Protein AF-A0A6V7WXJ2-F1 (afdb_monomer_lite)

Foldseek 3Di:
DVVVVVLVCLVVVDPDLVVSFAQLVVLCVVCLVVLLCVQLVLLVLLLVLVLLCCVQPVVVVCVVCDCVSVVVSVVVSVVVSVVSSVVLVVQQVVPCVASVDGHNDSDSDDPRCPVVVLVSLVVSLVSLVVSLVSLVVSLVVLVVVVVVVVVDPDDDDPVVVVSSVVSNVVSVPCSVVSVVLSVLSVVLNVQLVVLVVCVVVDDPVRSRVVNVVSVVSND

pLDDT: mean 82.37, std 11.52, range [50.47, 97.38]

Structure (mmCIF, N/CA/C/O backbone):
data_AF-A0A6V7WXJ2-F1
#
_entry.id   AF-A0A6V7WXJ2-F1
#
loop_
_atom_site.group_PDB
_atom_site.id
_atom_site.type_symbol
_atom_site.label_atom_id
_atom_site.label_alt_id
_atom_site.label_comp_id
_atom_site.label_asym_id
_atom_site.label_entity_id
_atom_site.label_seq_id
_atom_site.pdbx_PDB_ins_code
_atom_site.Cartn_x
_atom_site.Cartn_y
_atom_site.Cartn_z
_atom_site.occupancy
_atom_site.B_iso_or_equiv
_atom_site.auth_seq_id
_atom_site.auth_comp_id
_atom_site.auth_asym_id
_atom_site.auth_atom_id
_atom_site.pdbx_PDB_model_num
ATOM 1 N N . MET A 1 1 ? -6.104 -4.391 -15.636 1.00 50.47 1 MET A N 1
ATOM 2 C CA . MET A 1 1 ? -7.072 -4.529 -16.757 1.00 50.47 1 MET A CA 1
ATOM 3 C C . MET A 1 1 ? -6.821 -3.530 -17.891 1.00 50.47 1 MET A C 1
ATOM 5 O O . MET A 1 1 ? -6.636 -3.979 -19.011 1.00 50.47 1 MET A O 1
ATOM 9 N N . VAL A 1 2 ? -6.762 -2.213 -17.635 1.00 55.41 2 VAL A N 1
ATOM 10 C CA . VAL A 1 2 ? -6.509 -1.188 -18.680 1.00 55.41 2 VAL A CA 1
ATOM 11 C C . VAL A 1 2 ? -5.172 -1.400 -19.398 1.00 55.41 2 VAL A C 1
ATOM 13 O O . VAL A 1 2 ? -5.115 -1.351 -20.619 1.00 55.41 2 VAL A O 1
ATOM 16 N N . GLU A 1 3 ? -4.115 -1.723 -18.655 1.00 57.28 3 GLU A N 1
ATOM 17 C CA . GLU A 1 3 ? -2.789 -1.965 -19.227 1.00 57.28 3 GLU A CA 1
ATOM 18 C C . GLU A 1 3 ? -2.743 -3.189 -20.155 1.00 57.28 3 GLU A C 1
ATOM 20 O O . GLU A 1 3 ? -2.233 -3.108 -21.267 1.00 57.28 3 GLU A O 1
ATOM 25 N N . ALA A 1 4 ? -3.346 -4.306 -19.734 1.00 58.22 4 ALA A N 1
ATOM 26 C CA . ALA A 1 4 ? -3.441 -5.509 -20.555 1.00 58.22 4 ALA A CA 1
ATOM 27 C C . ALA A 1 4 ? -4.216 -5.242 -21.852 1.00 58.22 4 ALA A C 1
ATOM 29 O O . ALA A 1 4 ? -3.828 -5.739 -22.900 1.00 58.22 4 ALA A O 1
ATOM 30 N N . VAL A 1 5 ? -5.269 -4.419 -21.800 1.00 60.31 5 VAL A N 1
ATOM 31 C CA . VAL A 1 5 ? -6.043 -4.022 -22.983 1.00 60.31 5 VAL A CA 1
ATOM 32 C C . VAL A 1 5 ? -5.222 -3.123 -23.909 1.00 60.31 5 VAL A C 1
ATOM 34 O O . VAL A 1 5 ? -5.238 -3.345 -25.112 1.00 60.31 5 VAL A O 1
ATOM 37 N N . ILE A 1 6 ? -4.466 -2.157 -23.379 1.00 62.81 6 ILE A N 1
ATOM 38 C CA . ILE A 1 6 ? -3.607 -1.279 -24.190 1.00 62.81 6 ILE A CA 1
ATOM 39 C C . ILE A 1 6 ? -2.481 -2.083 -24.845 1.00 62.81 6 ILE A C 1
ATOM 41 O O . ILE A 1 6 ? -2.319 -2.001 -26.058 1.00 62.81 6 ILE A O 1
ATOM 45 N N . ASN A 1 7 ? -1.766 -2.918 -24.087 1.00 60.22 7 ASN A N 1
ATOM 46 C CA . ASN A 1 7 ? -0.714 -3.773 -24.641 1.00 60.22 7 ASN A CA 1
ATOM 47 C C . ASN A 1 7 ? -1.273 -4.753 -25.676 1.00 60.22 7 ASN A C 1
ATOM 49 O O . ASN A 1 7 ? -0.653 -4.956 -26.713 1.00 60.22 7 ASN A O 1
ATOM 53 N N . PHE A 1 8 ? -2.463 -5.315 -25.446 1.00 61.16 8 PHE A N 1
ATOM 54 C CA . PHE A 1 8 ? -3.125 -6.193 -26.410 1.00 61.16 8 PHE A CA 1
ATOM 55 C C . PHE A 1 8 ? -3.524 -5.435 -27.685 1.00 61.16 8 PHE A C 1
ATOM 57 O O . PHE A 1 8 ? -3.222 -5.888 -28.782 1.00 61.16 8 PHE A O 1
ATOM 64 N N . ILE A 1 9 ? -4.126 -4.249 -27.575 1.00 61.16 9 ILE A N 1
ATOM 65 C CA . ILE A 1 9 ? -4.483 -3.425 -28.740 1.00 61.16 9 ILE A CA 1
ATOM 66 C C . ILE A 1 9 ? -3.230 -3.052 -29.535 1.00 61.16 9 ILE A C 1
ATOM 68 O O . ILE A 1 9 ? -3.211 -3.232 -30.750 1.00 61.16 9 ILE A O 1
ATOM 72 N N . VAL A 1 10 ? -2.166 -2.590 -28.878 1.00 61.53 10 VAL A N 1
ATOM 73 C CA . VAL A 1 10 ? -0.922 -2.202 -29.556 1.00 61.53 10 VAL A CA 1
ATOM 74 C C . VAL A 1 10 ? -0.287 -3.411 -30.262 1.00 61.53 10 VAL A C 1
ATOM 76 O O . VAL A 1 10 ? 0.086 -3.300 -31.428 1.00 61.53 10 VAL A O 1
ATOM 79 N N . LEU A 1 11 ? -0.264 -4.589 -29.627 1.00 59.03 11 LEU A N 1
ATOM 80 C CA . LEU A 1 11 ? 0.296 -5.808 -30.223 1.00 59.03 11 LEU A CA 1
ATOM 81 C C . LEU A 1 11 ? -0.481 -6.297 -31.462 1.00 59.03 11 LEU A C 1
ATOM 83 O O . LEU A 1 11 ? 0.114 -6.897 -32.351 1.00 59.03 11 LEU A O 1
ATOM 87 N N . PHE A 1 12 ? -1.798 -6.061 -31.521 1.00 59.62 12 PHE A N 1
ATOM 88 C CA . PHE A 1 12 ? -2.661 -6.500 -32.628 1.00 59.62 12 PHE A CA 1
ATOM 89 C C . PHE A 1 12 ? -2.888 -5.440 -33.717 1.00 59.62 12 PHE A C 1
ATOM 91 O O . PHE A 1 12 ? -3.378 -5.780 -34.793 1.00 59.62 12 PHE A O 1
ATOM 98 N N . THR A 1 13 ? -2.544 -4.173 -33.466 1.00 63.47 13 THR A N 1
ATOM 99 C CA . THR A 1 13 ? -2.776 -3.075 -34.424 1.00 63.47 13 THR A CA 1
ATOM 100 C C . THR A 1 13 ? -1.561 -2.810 -35.317 1.00 63.47 13 THR A C 1
ATOM 102 O O . THR A 1 13 ? -1.727 -2.410 -36.468 1.00 63.47 13 THR A O 1
ATOM 105 N N . TYR A 1 14 ? -0.340 -3.058 -34.829 1.00 63.81 14 TYR A N 1
ATOM 106 C CA . TYR A 1 14 ? 0.887 -2.765 -35.573 1.00 63.81 14 TYR A CA 1
ATOM 107 C C . TYR A 1 14 ? 1.476 -4.005 -36.249 1.00 63.81 14 TYR A C 1
ATOM 109 O O . TYR A 1 14 ? 1.736 -5.024 -35.616 1.00 63.81 14 TYR A O 1
ATOM 117 N N . SER A 1 15 ? 1.727 -3.902 -37.557 1.00 59.31 15 SER A N 1
ATOM 118 C CA . SER A 1 15 ? 2.345 -4.970 -38.358 1.00 59.31 15 SER A CA 1
ATOM 119 C C . SER A 1 15 ? 3.874 -4.986 -38.246 1.00 59.31 15 SER A C 1
ATOM 121 O O . SER A 1 15 ? 4.491 -6.031 -38.444 1.00 59.31 15 SER A O 1
ATOM 123 N N . ASN A 1 16 ? 4.482 -3.838 -37.920 1.00 65.06 16 ASN A N 1
ATOM 124 C CA . ASN A 1 16 ? 5.919 -3.688 -37.708 1.00 65.06 16 ASN A CA 1
ATOM 125 C C . ASN A 1 16 ? 6.233 -3.548 -36.208 1.00 65.06 16 ASN A C 1
ATOM 127 O O . ASN A 1 16 ? 5.717 -2.638 -35.558 1.00 65.06 16 ASN A O 1
ATOM 131 N N . PRO A 1 17 ? 7.129 -4.379 -35.645 1.00 62.81 17 PRO A N 1
ATOM 132 C CA . PRO A 1 17 ? 7.467 -4.337 -34.220 1.00 62.81 17 PRO A CA 1
ATOM 133 C C . PRO A 1 17 ? 8.183 -3.043 -33.801 1.00 62.81 17 PRO A C 1
ATOM 135 O O . PRO A 1 17 ? 8.151 -2.680 -32.629 1.00 62.81 17 PRO A O 1
ATOM 138 N N . CYS A 1 18 ? 8.797 -2.319 -34.744 1.00 66.69 18 CYS A N 1
ATOM 139 C CA . CYS A 1 18 ? 9.427 -1.019 -34.490 1.00 66.69 18 CYS A CA 1
ATOM 140 C C . CYS A 1 18 ? 8.413 0.120 -34.285 1.00 66.69 18 CYS A C 1
ATOM 142 O O . CYS A 1 18 ? 8.744 1.102 -33.627 1.00 66.69 18 CYS A O 1
ATOM 144 N N . ASP A 1 19 ? 7.180 -0.032 -34.778 1.00 66.00 19 ASP A N 1
ATOM 145 C CA . ASP A 1 19 ? 6.101 0.950 -34.589 1.00 66.00 19 ASP A CA 1
ATOM 146 C C . ASP A 1 19 ? 5.368 0.752 -33.246 1.00 66.00 19 ASP A C 1
ATOM 148 O O . ASP A 1 19 ? 4.548 1.572 -32.845 1.00 66.00 19 ASP A O 1
ATOM 152 N N . CYS A 1 20 ? 5.700 -0.321 -32.517 1.00 68.94 20 CYS A N 1
ATOM 153 C CA . CYS A 1 20 ? 5.129 -0.698 -31.220 1.00 68.94 20 CYS A CA 1
ATOM 154 C C . CYS A 1 20 ? 5.813 0.012 -30.027 1.00 68.94 20 CYS A C 1
ATOM 156 O O . CYS A 1 20 ? 5.619 -0.365 -28.870 1.00 68.94 20 CYS A O 1
ATOM 158 N N . LEU A 1 21 ? 6.660 1.014 -30.283 1.00 77.19 21 LEU A N 1
ATOM 159 C 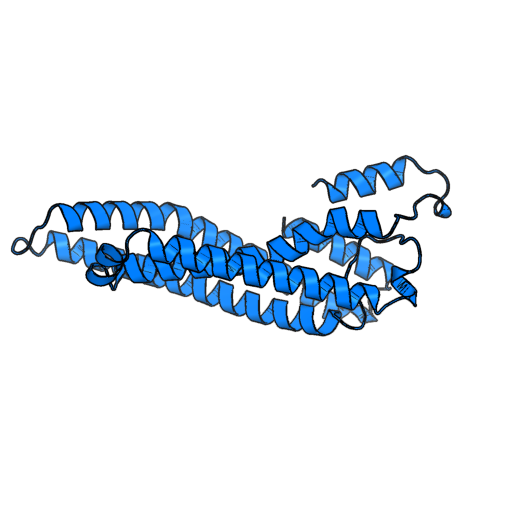CA . LEU A 1 21 ? 7.383 1.725 -29.233 1.00 77.19 21 LEU A CA 1
ATOM 160 C C . LEU A 1 21 ? 6.487 2.759 -28.543 1.00 77.19 21 LEU A C 1
ATOM 162 O O . LEU A 1 21 ? 5.942 3.669 -29.166 1.00 77.19 21 LEU A O 1
ATOM 166 N N . THR A 1 22 ? 6.386 2.654 -27.223 1.00 79.50 22 THR A N 1
ATOM 167 C CA . THR A 1 22 ? 5.573 3.550 -26.402 1.00 79.50 22 THR A CA 1
ATOM 168 C C . THR A 1 22 ? 6.376 4.788 -26.012 1.00 79.50 22 THR A C 1
ATOM 170 O O . THR A 1 22 ? 7.517 4.696 -25.551 1.00 79.50 22 THR A O 1
ATOM 173 N N . GLN A 1 23 ? 5.777 5.971 -26.170 1.00 84.94 23 GLN A N 1
ATOM 174 C CA . GLN A 1 23 ? 6.380 7.220 -25.707 1.00 84.94 23 GLN A CA 1
ATOM 175 C C . GLN A 1 23 ? 6.481 7.235 -24.176 1.00 84.94 23 GLN A C 1
ATOM 177 O O . GLN A 1 23 ? 5.547 6.862 -23.470 1.00 84.94 23 GLN A O 1
ATOM 182 N N . VAL A 1 24 ? 7.607 7.721 -23.655 1.00 84.94 24 VAL A N 1
ATOM 183 C CA . VAL A 1 24 ? 7.954 7.647 -22.225 1.00 84.94 24 VAL A CA 1
ATOM 184 C C . VAL A 1 24 ? 6.908 8.323 -21.328 1.00 84.94 24 VAL A C 1
ATOM 186 O O . VAL A 1 24 ? 6.552 7.792 -20.279 1.00 84.94 24 VAL A O 1
ATOM 189 N N . TRP A 1 25 ? 6.353 9.466 -21.744 1.00 84.75 25 TRP A N 1
ATOM 190 C CA . TRP A 1 25 ? 5.309 10.161 -20.976 1.00 84.75 25 TRP A CA 1
ATOM 191 C C . TRP A 1 25 ? 4.033 9.320 -20.815 1.00 84.75 25 TRP A C 1
ATOM 193 O O . TRP A 1 25 ? 3.379 9.394 -19.775 1.00 84.75 25 TRP A O 1
ATOM 203 N N . LEU A 1 26 ? 3.699 8.489 -21.809 1.00 84.94 26 LEU A N 1
ATOM 204 C CA . LEU A 1 26 ? 2.541 7.600 -21.754 1.00 84.94 26 LEU A CA 1
ATOM 205 C C . LEU A 1 26 ? 2.792 6.454 -20.766 1.00 84.94 26 LEU A C 1
ATOM 207 O O . LEU A 1 26 ? 1.887 6.082 -20.022 1.00 84.94 26 LEU A O 1
ATOM 211 N N . VAL A 1 27 ? 4.037 5.967 -20.677 1.00 85.00 27 VAL A N 1
ATOM 212 C CA . VAL A 1 27 ? 4.448 4.991 -19.653 1.00 85.00 27 VAL A CA 1
ATOM 213 C C . VAL A 1 27 ? 4.235 5.560 -18.250 1.00 85.00 27 VAL A C 1
ATOM 215 O O . VAL A 1 27 ? 3.644 4.886 -17.408 1.00 85.00 27 VAL A O 1
ATOM 218 N N . TYR A 1 28 ? 4.637 6.812 -18.000 1.00 86.25 28 TYR A N 1
ATOM 219 C CA . TYR A 1 28 ? 4.375 7.467 -16.713 1.00 86.25 28 TYR A CA 1
ATOM 220 C C . TYR A 1 28 ? 2.883 7.557 -16.406 1.00 86.25 28 TYR A C 1
ATOM 222 O O . TYR A 1 28 ? 2.479 7.237 -15.292 1.00 86.25 28 TYR A O 1
ATOM 230 N N . LEU A 1 29 ? 2.067 7.963 -17.380 1.00 86.62 29 LEU A N 1
ATOM 231 C CA . LEU A 1 29 ? 0.627 8.117 -17.189 1.00 86.62 29 LEU A CA 1
ATOM 232 C C . LEU A 1 29 ? -0.055 6.789 -16.832 1.00 86.62 29 LEU A C 1
ATOM 234 O O . LEU A 1 29 ? -0.944 6.769 -15.984 1.00 86.62 29 LEU A O 1
ATOM 238 N N . ILE A 1 30 ? 0.380 5.686 -17.445 1.00 85.12 30 ILE A N 1
ATOM 239 C CA . ILE A 1 30 ? -0.190 4.356 -17.207 1.00 85.12 30 ILE A CA 1
ATOM 240 C C . ILE A 1 30 ? 0.329 3.750 -15.896 1.00 85.12 30 ILE A C 1
ATOM 242 O O . ILE A 1 30 ? -0.464 3.223 -15.117 1.00 85.12 30 ILE A O 1
ATOM 246 N N . ARG A 1 31 ? 1.640 3.826 -15.629 1.00 85.69 31 ARG A N 1
ATOM 247 C CA . ARG A 1 31 ?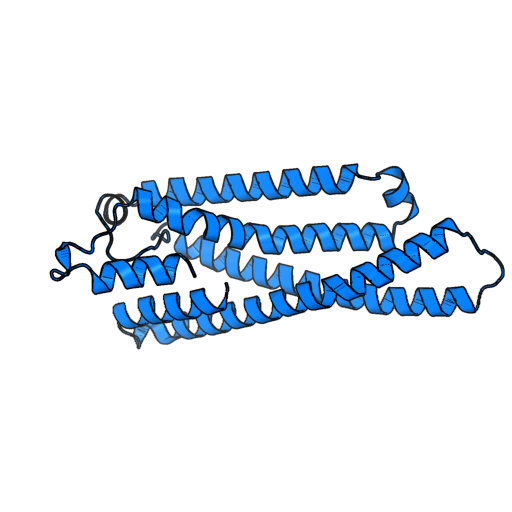 2.273 3.103 -14.513 1.00 85.69 31 ARG A CA 1
ATOM 248 C C . ARG A 1 31 ? 2.318 3.872 -13.199 1.00 85.69 31 ARG A C 1
ATOM 250 O O . ARG A 1 31 ? 2.240 3.247 -12.148 1.00 85.69 31 ARG A O 1
ATOM 257 N N . MET A 1 32 ? 2.408 5.203 -13.194 1.00 89.50 32 MET A N 1
ATOM 258 C CA . MET A 1 32 ? 2.486 5.960 -11.930 1.00 89.50 32 MET A CA 1
ATOM 259 C C . MET A 1 32 ? 1.321 5.698 -10.960 1.00 89.50 32 MET A C 1
ATOM 261 O O . MET A 1 32 ? 1.592 5.541 -9.766 1.00 89.50 32 MET A O 1
ATOM 265 N N . PRO A 1 33 ? 0.053 5.596 -11.409 1.00 90.50 33 PRO A N 1
ATOM 266 C CA . PRO A 1 33 ? -1.054 5.248 -10.519 1.00 90.50 33 PRO A CA 1
ATOM 267 C C . PRO A 1 33 ? -0.852 3.912 -9.798 1.00 90.50 33 PRO A C 1
ATOM 269 O O . PRO A 1 33 ? -1.204 3.792 -8.628 1.00 90.50 33 PRO A O 1
ATOM 272 N N . GLU A 1 34 ? -0.245 2.930 -10.465 1.00 87.81 34 GLU A N 1
ATOM 273 C CA . GLU A 1 34 ? 0.060 1.624 -9.882 1.00 87.81 34 GLU A CA 1
ATOM 274 C C . GLU A 1 34 ? 1.120 1.734 -8.782 1.00 87.81 34 GLU A C 1
ATOM 276 O O . GLU A 1 34 ? 0.913 1.207 -7.695 1.00 87.81 34 GLU A O 1
ATOM 281 N N . TYR A 1 35 ? 2.208 2.482 -9.002 1.00 89.62 35 TYR A N 1
ATOM 282 C CA . TYR A 1 35 ? 3.222 2.723 -7.964 1.00 89.62 35 TYR A CA 1
ATOM 283 C C . TYR A 1 35 ? 2.639 3.464 -6.751 1.00 89.62 35 TYR A C 1
ATOM 285 O O . TYR A 1 35 ? 2.958 3.135 -5.606 1.00 89.62 35 TYR A O 1
ATOM 293 N N . ILE A 1 36 ? 1.758 4.440 -6.985 1.00 91.62 36 ILE A N 1
ATOM 294 C CA . ILE A 1 36 ? 1.057 5.158 -5.913 1.00 91.62 36 ILE A CA 1
ATOM 295 C C . ILE A 1 36 ? 0.131 4.208 -5.145 1.00 91.62 36 ILE A C 1
ATOM 297 O O . ILE A 1 36 ? 0.129 4.222 -3.916 1.00 91.62 36 ILE A O 1
ATOM 301 N N . TYR A 1 37 ? -0.632 3.362 -5.841 1.00 91.44 37 TYR A N 1
ATOM 302 C CA . TYR A 1 37 ? -1.494 2.360 -5.212 1.00 91.44 37 TYR A CA 1
ATOM 303 C C . TYR A 1 37 ? -0.685 1.346 -4.397 1.00 91.44 37 TYR A C 1
ATOM 305 O O . TYR A 1 37 ? -1.049 1.019 -3.268 1.00 91.44 37 TYR A O 1
ATOM 313 N N . TYR A 1 38 ? 0.441 0.905 -4.951 1.00 89.62 38 TYR A N 1
ATOM 314 C CA . TYR A 1 38 ? 1.325 -0.090 -4.368 1.00 89.62 38 TYR A CA 1
ATOM 315 C C . TYR A 1 38 ? 1.858 0.332 -2.987 1.00 89.62 38 TYR A C 1
ATOM 317 O O . TYR A 1 38 ? 1.854 -0.468 -2.052 1.00 89.62 38 TYR A O 1
ATOM 325 N N . LEU A 1 39 ? 2.267 1.598 -2.829 1.00 93.88 39 LEU A N 1
ATOM 326 C CA . LEU A 1 39 ? 2.652 2.145 -1.523 1.00 93.88 39 LEU A CA 1
ATOM 327 C C . LEU A 1 39 ? 1.429 2.530 -0.677 1.00 93.88 39 LEU A C 1
ATOM 329 O O . LEU A 1 39 ? 1.396 2.288 0.531 1.00 93.88 39 LEU A O 1
ATOM 333 N N . GLY A 1 40 ? 0.429 3.146 -1.302 1.00 94.06 40 GLY A N 1
ATOM 334 C CA . GLY A 1 40 ? -0.701 3.740 -0.606 1.00 94.06 40 GLY A CA 1
ATOM 335 C C . GLY A 1 40 ? -1.596 2.715 0.070 1.00 94.06 40 GLY A C 1
ATOM 336 O O . GLY A 1 40 ? -2.000 2.933 1.210 1.00 94.06 40 GLY A O 1
ATOM 337 N N . SER A 1 41 ? -1.881 1.594 -0.593 1.00 93.19 41 SER A N 1
ATOM 338 C CA . SER A 1 41 ? -2.812 0.585 -0.086 1.00 93.19 41 SER A CA 1
ATOM 339 C C . SER A 1 41 ? -2.371 0.012 1.275 1.00 93.19 41 SER A C 1
ATOM 341 O O . SER A 1 41 ? -3.122 0.176 2.244 1.00 93.19 41 SER A O 1
ATOM 343 N N . PRO A 1 42 ? -1.140 -0.521 1.455 1.00 94.12 42 PRO A N 1
ATOM 344 C CA . PRO A 1 42 ? -0.657 -0.959 2.769 1.00 94.12 42 PRO A CA 1
ATOM 345 C C . PRO A 1 42 ? -0.714 0.128 3.850 1.00 94.12 42 PRO A C 1
ATOM 347 O O . PRO A 1 42 ? -1.065 -0.155 4.996 1.00 94.12 42 PRO A O 1
ATOM 350 N N . LEU A 1 43 ? -0.383 1.377 3.501 1.00 95.94 43 LEU A N 1
ATOM 351 C CA . LEU A 1 43 ? -0.397 2.498 4.442 1.00 95.94 43 LEU A CA 1
ATOM 352 C C . LEU A 1 43 ? -1.820 2.868 4.879 1.00 95.94 43 LEU A C 1
ATOM 354 O O . LEU A 1 43 ? -2.035 3.175 6.052 1.00 95.94 43 LEU A O 1
ATOM 358 N N . PHE A 1 44 ? -2.800 2.798 3.975 1.00 95.06 44 PHE A N 1
ATOM 359 C CA . PHE A 1 44 ? -4.208 2.977 4.325 1.00 95.06 44 PHE A CA 1
ATOM 360 C C . PHE A 1 44 ? -4.712 1.846 5.220 1.00 95.06 44 PHE A C 1
ATOM 362 O O . PHE A 1 44 ? -5.324 2.129 6.250 1.00 95.06 44 PHE A O 1
ATOM 369 N N . HIS A 1 45 ? -4.402 0.588 4.898 1.00 93.94 45 HIS A N 1
ATOM 370 C CA . HIS A 1 45 ? -4.728 -0.551 5.762 1.00 93.94 45 HIS A CA 1
ATOM 371 C C . HIS A 1 45 ? -4.129 -0.379 7.168 1.00 93.94 45 HIS A C 1
ATOM 373 O O . HIS A 1 45 ? -4.814 -0.578 8.173 1.00 93.94 45 HIS A O 1
ATOM 379 N N . PHE A 1 46 ? -2.885 0.096 7.258 1.00 94.69 46 PHE A N 1
ATOM 380 C CA . PHE A 1 46 ? -2.239 0.409 8.530 1.00 94.69 46 PHE A CA 1
ATOM 381 C C . PHE A 1 46 ? -2.930 1.542 9.301 1.00 94.69 46 PHE A C 1
ATOM 383 O O . PHE A 1 46 ? -3.193 1.400 10.496 1.00 94.69 46 PHE A O 1
ATOM 390 N N . ALA A 1 47 ? -3.263 2.651 8.636 1.00 94.88 47 ALA A N 1
ATOM 391 C CA . ALA A 1 47 ? -3.962 3.777 9.255 1.00 94.88 47 ALA A CA 1
ATOM 392 C C . ALA A 1 47 ? -5.336 3.362 9.807 1.00 94.88 47 ALA A C 1
ATOM 394 O O . ALA A 1 47 ? -5.679 3.696 10.944 1.00 94.88 47 ALA A O 1
ATOM 395 N N . ILE A 1 48 ? -6.086 2.574 9.032 1.00 92.69 48 ILE A N 1
ATOM 396 C CA . ILE A 1 48 ? -7.387 2.034 9.430 1.00 92.69 48 ILE A CA 1
ATOM 397 C C . ILE A 1 48 ? -7.237 1.088 10.632 1.00 92.69 48 ILE A C 1
ATOM 399 O O . ILE A 1 48 ? -8.035 1.145 11.571 1.00 92.69 48 ILE A O 1
ATOM 403 N N . MET A 1 49 ? -6.209 0.236 10.646 1.00 93.06 49 MET A N 1
ATOM 404 C CA . MET A 1 49 ? -5.916 -0.637 11.784 1.00 93.06 49 MET A CA 1
ATOM 405 C C . MET A 1 49 ? -5.629 0.178 13.054 1.00 93.06 49 MET A C 1
ATOM 407 O O . MET A 1 49 ? -6.224 -0.103 14.097 1.00 93.06 49 MET A O 1
ATOM 411 N N . ILE A 1 50 ? -4.814 1.240 12.977 1.00 92.31 50 ILE A N 1
ATOM 412 C CA . ILE A 1 50 ? -4.565 2.122 14.131 1.00 92.31 50 ILE A CA 1
ATOM 413 C C . ILE A 1 50 ? -5.868 2.760 14.617 1.00 92.31 50 ILE A C 1
ATOM 415 O O . ILE A 1 50 ? -6.137 2.755 15.821 1.00 92.31 50 ILE A O 1
ATOM 419 N N . GLU A 1 51 ? -6.695 3.276 13.704 1.00 90.94 51 GLU A N 1
ATOM 420 C CA . GLU A 1 51 ? -7.984 3.871 14.059 1.00 90.94 51 GLU A CA 1
ATOM 421 C C . GLU A 1 51 ? -8.851 2.882 14.852 1.00 90.94 51 GLU A C 1
ATOM 423 O O . GLU A 1 51 ? -9.403 3.222 15.901 1.00 90.94 51 GLU A O 1
ATOM 428 N N . ARG A 1 52 ? -8.906 1.620 14.419 1.00 88.12 52 ARG A N 1
ATOM 429 C CA . ARG A 1 52 ? -9.659 0.562 15.108 1.00 88.12 52 ARG A CA 1
ATOM 430 C C . ARG A 1 52 ? -9.078 0.194 16.461 1.00 88.12 52 ARG A C 1
ATOM 432 O O . ARG A 1 52 ? -9.842 -0.060 17.399 1.00 88.12 52 ARG A O 1
ATOM 439 N N . VAL A 1 53 ? -7.751 0.154 16.587 1.00 89.38 53 VAL A N 1
ATOM 440 C CA . VAL A 1 53 ? -7.089 -0.056 17.881 1.00 89.38 53 VAL A CA 1
ATOM 441 C C . VAL A 1 53 ? -7.480 1.068 18.839 1.00 89.38 53 VAL A C 1
ATOM 443 O O . VAL A 1 53 ? -7.873 0.785 19.972 1.00 89.38 53 VAL A O 1
ATOM 446 N N . LEU A 1 54 ? -7.465 2.327 18.393 1.00 88.69 54 LEU A N 1
ATOM 447 C CA . LEU A 1 54 ? -7.897 3.470 19.200 1.00 88.69 54 LEU A CA 1
ATOM 448 C C . LEU A 1 54 ? -9.380 3.370 19.581 1.00 88.69 54 LEU A C 1
ATOM 450 O O . LEU A 1 54 ? -9.711 3.491 20.762 1.00 88.69 54 LEU A O 1
ATOM 454 N N . ALA A 1 55 ? -10.252 3.055 18.624 1.00 84.88 55 ALA A N 1
ATOM 455 C CA . ALA A 1 55 ? -11.688 2.910 18.846 1.00 84.88 55 ALA A CA 1
ATOM 456 C C . ALA A 1 55 ? -12.052 1.726 19.763 1.00 84.88 55 ALA A C 1
ATOM 458 O O . ALA A 1 55 ? -13.104 1.746 20.397 1.00 84.88 55 ALA A O 1
ATOM 459 N N . THR A 1 56 ? -11.205 0.696 19.857 1.00 82.69 56 THR A N 1
ATOM 460 C CA . THR A 1 56 ? -11.464 -0.506 20.673 1.00 82.69 56 THR A CA 1
ATOM 461 C C . THR A 1 56 ? -10.794 -0.447 22.047 1.00 82.69 56 THR A C 1
ATOM 463 O O . THR A 1 56 ? -11.378 -0.854 23.053 1.00 82.69 56 THR A O 1
ATOM 466 N N . VAL A 1 57 ? -9.548 0.027 22.111 1.00 84.56 57 VAL A N 1
ATOM 467 C CA . VAL A 1 57 ? -8.714 0.001 23.325 1.00 84.56 57 VAL A CA 1
ATOM 468 C C . VAL A 1 57 ? -8.769 1.331 24.071 1.00 84.56 57 VAL A C 1
ATOM 470 O O . VAL A 1 57 ? -8.856 1.340 25.298 1.00 84.56 57 VAL A O 1
ATOM 473 N N . TYR A 1 58 ? -8.770 2.446 23.341 1.00 84.44 58 TYR A N 1
ATOM 474 C CA . TYR A 1 58 ? -8.630 3.801 23.879 1.00 84.44 58 TYR A CA 1
ATOM 475 C C . TYR A 1 58 ? -9.876 4.660 23.615 1.00 84.44 58 TYR A C 1
ATOM 477 O O . TYR A 1 58 ? -9.771 5.843 23.294 1.00 84.44 58 TYR A O 1
ATOM 485 N N . VAL A 1 59 ? -11.064 4.077 23.818 1.00 81.12 59 VAL A N 1
ATOM 486 C CA . VAL A 1 59 ? -12.381 4.677 23.510 1.00 81.12 59 VAL A CA 1
ATOM 487 C C . VAL A 1 59 ? -12.505 6.130 23.984 1.00 81.12 59 VAL A C 1
ATOM 489 O O . VAL A 1 59 ? -12.876 7.004 23.212 1.00 81.12 59 VAL A O 1
ATOM 492 N N . LYS A 1 60 ? -12.118 6.421 25.235 1.00 83.12 60 LYS A N 1
ATOM 493 C CA . LYS A 1 60 ? -12.224 7.772 25.821 1.00 83.12 60 LYS A CA 1
ATOM 494 C C . LYS A 1 60 ? -11.375 8.825 25.096 1.00 83.12 60 LYS A C 1
ATOM 496 O O . LYS A 1 60 ? -11.713 10.003 25.128 1.00 83.12 60 LYS A O 1
ATOM 501 N N . ILE A 1 61 ? -10.237 8.423 24.530 1.00 85.31 61 ILE A N 1
ATOM 502 C CA . ILE A 1 61 ? -9.352 9.312 23.764 1.00 85.31 61 ILE A CA 1
ATOM 503 C C . ILE A 1 61 ? -9.928 9.489 22.360 1.00 85.31 61 ILE A C 1
ATOM 505 O O . ILE A 1 61 ? -10.027 10.616 21.882 1.00 85.31 61 ILE A O 1
ATOM 509 N N . TYR A 1 62 ? -10.371 8.389 21.747 1.00 84.81 62 TYR A N 1
ATOM 510 C CA . TYR A 1 62 ? -10.983 8.389 20.422 1.00 84.81 62 TYR A CA 1
ATOM 511 C C . TYR A 1 62 ? -12.228 9.291 20.360 1.00 84.81 62 TYR A C 1
ATOM 513 O O . TYR A 1 62 ? -12.323 10.146 19.484 1.00 84.81 62 TYR A O 1
ATOM 521 N N . GLU A 1 63 ? -13.126 9.204 21.349 1.00 83.06 63 GLU A N 1
ATOM 522 C CA . GLU A 1 63 ? -14.319 10.063 21.440 1.00 83.06 63 GLU A CA 1
ATOM 523 C C . GLU A 1 63 ? -13.980 11.559 21.513 1.00 83.06 63 GLU A C 1
ATOM 525 O O . GLU A 1 63 ? -14.709 12.382 20.964 1.00 83.06 63 GLU A O 1
ATOM 530 N N . LYS A 1 64 ? -12.868 11.925 22.165 1.00 88.06 64 LYS A N 1
ATOM 531 C CA . LYS A 1 64 ? -12.423 13.324 22.262 1.00 88.06 64 LYS A CA 1
ATOM 532 C C . LYS A 1 64 ? -11.793 13.835 20.968 1.00 88.06 64 LYS A C 1
ATOM 534 O O . LYS A 1 64 ? -11.908 15.018 20.670 1.00 88.06 64 LYS A O 1
ATOM 539 N N . GLN A 1 65 ? -11.098 12.968 20.235 1.00 84.25 65 GLN A N 1
ATOM 540 C CA . GLN A 1 65 ? -10.414 13.332 18.991 1.00 84.25 65 GLN A CA 1
ATOM 541 C C . GLN A 1 65 ? -11.367 13.364 17.787 1.00 84.25 65 GLN A C 1
ATOM 543 O O . GLN A 1 65 ? -11.144 14.124 16.842 1.00 84.25 65 GLN A O 1
ATOM 548 N N . GLY A 1 66 ? -12.444 12.574 17.820 1.00 80.00 66 GLY A N 1
ATOM 549 C CA . GLY A 1 66 ? -13.459 12.546 16.771 1.00 80.00 66 GLY A CA 1
ATOM 550 C C . GLY A 1 66 ? -12.860 12.265 15.389 1.00 80.00 66 GLY A C 1
ATOM 551 O O . GLY A 1 66 ? -12.056 11.355 15.214 1.00 80.00 66 GLY A O 1
ATOM 552 N N . LYS A 1 67 ? -13.237 13.075 14.393 1.00 85.88 67 LYS A N 1
ATOM 553 C CA . LYS A 1 67 ? -12.823 12.899 12.986 1.00 85.88 67 LYS A CA 1
ATOM 554 C C . LYS A 1 67 ? -11.382 13.337 12.698 1.00 85.88 67 LYS A C 1
ATOM 556 O O . LYS A 1 67 ? -10.868 13.059 11.617 1.00 85.88 67 LYS A O 1
ATOM 561 N N . LEU A 1 68 ? -10.737 14.037 13.634 1.00 90.31 68 LEU A N 1
ATOM 562 C CA . LEU A 1 68 ? -9.438 14.671 13.403 1.00 90.31 68 LEU A CA 1
ATOM 563 C C . LEU A 1 68 ? -8.346 13.639 13.086 1.00 90.31 68 LEU A C 1
ATOM 565 O O . LEU A 1 68 ? -7.534 13.863 12.192 1.00 90.31 68 LEU A O 1
ATOM 569 N N . PHE A 1 69 ? -8.362 12.488 13.764 1.00 89.56 69 PHE A N 1
ATOM 570 C CA . PHE A 1 69 ? -7.379 11.425 13.550 1.00 89.56 69 PHE A CA 1
ATOM 571 C C . PHE A 1 69 ? -7.421 10.861 12.119 1.00 89.56 69 PHE A C 1
ATOM 573 O O . PHE A 1 69 ? -6.381 10.720 11.473 1.00 89.56 69 PHE A O 1
ATOM 580 N N . GLY A 1 70 ? -8.621 10.593 11.593 1.00 90.25 70 GLY A N 1
ATOM 581 C CA . GLY A 1 70 ? -8.801 10.097 10.224 1.00 90.25 70 GLY A CA 1
ATOM 582 C C . GLY A 1 70 ? -8.321 11.099 9.169 1.00 90.25 70 GLY A C 1
ATOM 583 O O . GLY A 1 70 ? -7.657 10.725 8.205 1.00 90.25 70 GLY A O 1
ATOM 584 N N . VAL A 1 71 ? -8.579 12.395 9.381 1.00 94.25 71 VAL A N 1
ATOM 585 C CA . VAL A 1 71 ? -8.111 13.456 8.472 1.00 94.25 71 VAL A CA 1
ATOM 586 C C . VAL A 1 71 ? -6.585 13.559 8.487 1.00 94.25 71 VAL A C 1
ATOM 588 O O . VAL A 1 71 ? -5.966 13.556 7.426 1.00 94.25 71 VAL A O 1
ATOM 591 N N . ILE A 1 72 ? -5.968 13.598 9.673 1.00 95.12 72 ILE A N 1
ATOM 592 C CA . ILE A 1 72 ? -4.507 13.702 9.809 1.00 95.12 72 ILE A CA 1
ATOM 593 C C . ILE A 1 72 ? -3.813 12.489 9.183 1.00 95.12 72 ILE A C 1
ATOM 595 O O . ILE A 1 72 ? -2.883 12.657 8.397 1.00 95.12 72 ILE A O 1
ATOM 599 N N . SER A 1 73 ? -4.274 11.274 9.490 1.00 94.44 73 SER A N 1
ATOM 600 C CA . SER A 1 73 ? -3.696 10.050 8.919 1.00 94.44 73 SER A CA 1
ATOM 601 C C . SER A 1 73 ? -3.827 10.014 7.395 1.00 94.44 73 SER A C 1
ATOM 603 O O . SER A 1 73 ? -2.850 9.716 6.713 1.00 94.44 73 SER A O 1
ATOM 605 N N . THR A 1 74 ? -4.975 10.420 6.846 1.00 95.69 74 THR A N 1
ATOM 606 C CA . THR A 1 74 ? -5.179 10.517 5.392 1.00 95.69 74 THR A CA 1
ATOM 607 C C . THR A 1 74 ? -4.206 11.506 4.748 1.00 95.69 74 THR A C 1
ATOM 609 O O . THR A 1 74 ? -3.581 11.176 3.742 1.00 95.69 74 THR A O 1
ATOM 612 N N . ILE A 1 75 ? -4.021 12.694 5.336 1.00 97.12 75 ILE A N 1
ATOM 613 C CA . ILE A 1 75 ? -3.063 13.696 4.839 1.00 97.12 75 ILE A CA 1
ATOM 614 C C . ILE A 1 75 ? -1.640 13.127 4.836 1.00 97.12 75 ILE A C 1
ATOM 616 O O . ILE A 1 75 ? -0.936 13.253 3.836 1.00 97.12 75 ILE A O 1
ATOM 620 N N . ILE A 1 76 ? -1.226 12.463 5.919 1.00 96.88 76 ILE A N 1
ATOM 621 C CA . ILE A 1 76 ? 0.110 11.860 6.027 1.00 96.88 76 ILE A CA 1
ATOM 622 C C . ILE A 1 76 ? 0.325 10.809 4.931 1.00 96.88 76 ILE A C 1
ATOM 624 O O . ILE A 1 76 ? 1.349 10.845 4.251 1.00 96.88 76 ILE A O 1
ATOM 628 N N . VAL A 1 77 ? -0.636 9.904 4.720 1.00 96.88 77 VAL A N 1
ATOM 629 C CA . VAL A 1 77 ? -0.527 8.856 3.690 1.00 96.88 77 VAL A CA 1
ATOM 630 C C . VAL A 1 77 ? -0.422 9.466 2.289 1.00 96.88 77 VAL A C 1
ATOM 632 O O . VAL A 1 77 ? 0.427 9.049 1.502 1.00 96.88 77 VAL A O 1
ATOM 635 N N . TRP A 1 78 ? -1.216 10.493 1.976 1.00 96.88 78 TRP A N 1
ATOM 636 C CA . TRP A 1 78 ? -1.126 11.183 0.685 1.00 96.88 78 TRP A CA 1
ATOM 637 C C . TRP A 1 78 ? 0.203 11.911 0.480 1.00 96.88 78 TRP A C 1
ATOM 639 O O . TRP A 1 78 ? 0.755 11.847 -0.617 1.00 96.88 78 TRP A O 1
ATOM 649 N N . LEU A 1 79 ? 0.750 12.551 1.518 1.00 97.38 79 LEU A N 1
ATOM 650 C CA . LEU A 1 79 ? 2.068 13.187 1.445 1.00 97.38 79 LEU A CA 1
ATOM 651 C C . LEU A 1 79 ? 3.180 12.161 1.191 1.00 97.38 79 LEU A C 1
ATOM 653 O O . LEU A 1 79 ? 4.047 12.401 0.351 1.00 97.38 79 LEU A O 1
ATOM 657 N N . LEU A 1 80 ? 3.131 11.001 1.857 1.00 96.38 80 LEU A N 1
ATOM 658 C CA . LEU A 1 80 ? 4.078 9.905 1.626 1.00 96.38 80 LEU A CA 1
ATOM 659 C C . LEU A 1 80 ? 3.977 9.354 0.197 1.00 96.38 80 LEU A C 1
ATOM 661 O O . LEU A 1 80 ? 5.000 9.165 -0.458 1.00 96.38 80 LEU A O 1
ATOM 665 N N . ASN A 1 81 ? 2.759 9.160 -0.314 1.00 95.62 81 ASN A N 1
ATOM 666 C CA . ASN A 1 81 ? 2.534 8.722 -1.693 1.00 95.62 81 ASN A CA 1
ATOM 667 C C . ASN A 1 81 ? 3.043 9.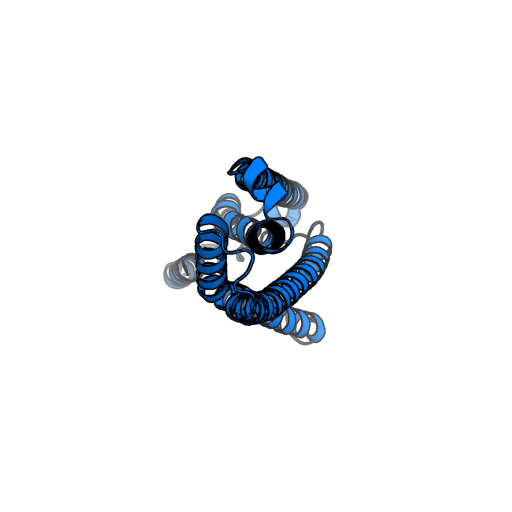735 -2.722 1.00 95.62 81 ASN A C 1
ATOM 669 O O . ASN A 1 81 ? 3.668 9.347 -3.708 1.00 95.62 81 ASN A O 1
ATOM 673 N N . LEU A 1 82 ? 2.819 11.030 -2.488 1.00 95.62 82 LEU A N 1
ATOM 674 C CA . LEU A 1 82 ? 3.313 12.092 -3.361 1.00 95.62 82 LEU A CA 1
ATOM 675 C C . LEU A 1 82 ? 4.844 12.121 -3.369 1.00 95.62 82 LEU A C 1
ATOM 677 O O . LEU A 1 82 ? 5.451 12.167 -4.438 1.00 95.62 82 LEU A O 1
ATOM 681 N N . MET A 1 83 ? 5.473 12.034 -2.195 1.00 95.94 83 MET A N 1
ATOM 682 C CA . MET A 1 83 ? 6.929 11.947 -2.090 1.00 95.94 83 MET A CA 1
ATOM 683 C C . MET A 1 83 ? 7.494 10.724 -2.812 1.00 95.94 83 MET A C 1
ATOM 685 O O . MET A 1 83 ? 8.509 10.833 -3.498 1.00 95.94 83 MET A O 1
ATOM 689 N N . PHE A 1 84 ? 6.835 9.574 -2.694 1.00 95.19 84 PHE A N 1
ATOM 690 C CA . PHE A 1 84 ? 7.241 8.361 -3.391 1.00 95.19 84 PHE A CA 1
ATOM 691 C C . PHE A 1 84 ? 7.095 8.486 -4.911 1.00 95.19 84 PHE A C 1
ATOM 693 O O . PHE A 1 84 ? 8.023 8.146 -5.640 1.00 95.19 84 PHE A O 1
ATOM 700 N N . GLY A 1 85 ? 5.985 9.046 -5.400 1.00 94.00 85 GLY A N 1
ATOM 701 C CA . GLY A 1 85 ? 5.794 9.318 -6.827 1.00 94.00 85 GLY A CA 1
ATOM 702 C C . GLY A 1 85 ? 6.853 10.272 -7.389 1.00 94.00 85 GLY A C 1
ATOM 703 O O . GLY A 1 85 ? 7.429 10.003 -8.443 1.00 94.00 85 GLY A O 1
ATOM 704 N N . LEU A 1 86 ? 7.180 11.343 -6.655 1.00 94.94 86 LEU A N 1
ATOM 705 C CA . LEU A 1 86 ? 8.272 12.255 -7.014 1.00 94.94 86 LEU A CA 1
ATOM 706 C C . LEU A 1 86 ? 9.633 11.550 -7.019 1.00 94.94 86 LEU A C 1
ATOM 708 O O . LEU A 1 86 ? 10.429 11.775 -7.927 1.00 94.94 86 LEU A O 1
ATOM 712 N N . TYR A 1 87 ? 9.899 10.683 -6.040 1.00 95.06 87 TYR A N 1
ATOM 713 C CA . TYR A 1 87 ? 11.126 9.888 -5.992 1.00 95.06 87 TYR A CA 1
ATOM 714 C C . TYR A 1 87 ? 11.263 8.990 -7.230 1.00 95.06 87 TYR A C 1
ATOM 716 O O . TYR A 1 87 ? 12.309 9.008 -7.886 1.00 95.06 87 TYR A O 1
ATOM 724 N N . ILE A 1 88 ? 10.205 8.261 -7.602 1.00 93.88 88 ILE A N 1
ATOM 725 C CA . ILE A 1 88 ? 10.208 7.442 -8.819 1.00 93.88 88 ILE A CA 1
ATOM 726 C C . ILE A 1 88 ? 10.482 8.321 -10.035 1.00 93.88 88 ILE A C 1
ATOM 728 O O . ILE A 1 88 ? 11.416 8.025 -10.766 1.00 93.88 88 ILE A O 1
ATOM 732 N N . TYR A 1 89 ? 9.769 9.441 -10.185 1.00 92.44 89 TYR A N 1
ATOM 733 C CA . TYR A 1 89 ? 9.957 10.360 -11.309 1.00 92.44 89 TYR A CA 1
ATOM 734 C C . TYR A 1 89 ? 11.393 10.897 -11.419 1.00 92.44 89 TYR A C 1
ATOM 736 O O . TYR A 1 89 ? 11.971 10.918 -12.499 1.00 92.44 89 TYR A O 1
ATOM 744 N N . ILE A 1 90 ? 12.002 11.323 -10.312 1.00 93.12 90 ILE A N 1
ATOM 745 C CA . ILE A 1 90 ? 13.371 11.855 -10.331 1.00 93.12 90 ILE A CA 1
ATOM 746 C C . ILE A 1 90 ? 14.371 10.747 -10.689 1.00 93.12 90 ILE A C 1
ATOM 748 O O . ILE A 1 90 ? 15.243 10.951 -11.533 1.00 93.12 90 ILE A O 1
ATOM 752 N N . THR A 1 91 ? 14.239 9.565 -10.082 1.00 92.31 91 THR A N 1
ATOM 753 C CA . THR A 1 91 ? 15.163 8.442 -10.328 1.00 92.31 91 THR A CA 1
ATOM 754 C C . THR 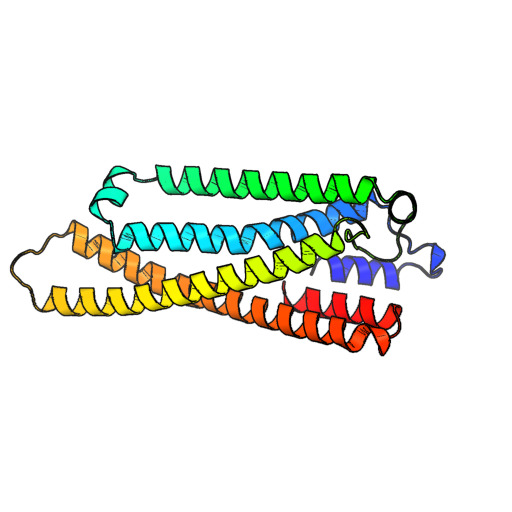A 1 91 ? 15.065 7.863 -11.736 1.00 92.31 91 THR A C 1
ATOM 756 O O . THR A 1 91 ? 16.053 7.328 -12.239 1.00 92.31 91 THR A O 1
ATOM 759 N N . THR A 1 92 ? 13.908 7.972 -12.387 1.00 89.69 92 THR A N 1
ATOM 760 C CA . THR A 1 92 ? 13.729 7.588 -13.789 1.00 89.69 92 THR A CA 1
ATOM 761 C C . THR A 1 92 ? 14.306 8.622 -14.747 1.00 89.69 92 THR A C 1
ATOM 763 O O . THR A 1 92 ? 14.939 8.242 -15.725 1.00 89.69 92 THR A O 1
ATOM 766 N N . GLN A 1 93 ? 14.185 9.920 -14.450 1.00 89.00 93 GLN A N 1
ATOM 767 C CA . GLN A 1 93 ? 14.805 10.979 -15.263 1.00 89.00 93 GLN A CA 1
ATOM 768 C C . GLN A 1 93 ? 16.343 10.951 -15.228 1.00 89.00 93 GLN A C 1
ATOM 770 O O . GLN A 1 93 ? 16.985 11.395 -16.174 1.00 89.00 93 GLN A O 1
ATOM 775 N N . MET A 1 94 ? 16.948 10.406 -14.167 1.00 89.75 94 MET A N 1
ATOM 776 C CA . MET A 1 94 ? 18.404 10.207 -14.088 1.00 89.75 94 MET A CA 1
ATOM 777 C C . MET A 1 94 ? 18.926 9.108 -15.029 1.00 89.75 94 MET A C 1
ATOM 779 O O . MET A 1 94 ? 20.117 9.081 -15.329 1.00 89.75 94 MET A O 1
ATOM 783 N N . ASP A 1 95 ? 18.070 8.192 -15.486 1.00 87.94 95 ASP A N 1
ATOM 784 C CA . ASP A 1 95 ? 18.434 7.090 -16.382 1.00 87.94 95 ASP A CA 1
ATOM 785 C C . ASP A 1 95 ? 18.135 7.471 -17.840 1.00 87.94 95 ASP A C 1
ATOM 787 O O . ASP A 1 95 ? 17.207 6.966 -18.473 1.00 87.94 95 ASP A O 1
ATOM 791 N N . THR A 1 96 ? 18.917 8.418 -18.365 1.00 85.31 96 THR A N 1
ATOM 792 C CA . THR A 1 96 ? 18.738 8.965 -19.721 1.00 85.31 96 THR A CA 1
ATOM 793 C C . THR A 1 96 ? 18.931 7.925 -20.817 1.00 85.31 96 THR A C 1
ATOM 795 O O . THR A 1 96 ? 18.315 8.039 -21.872 1.00 85.31 96 THR A O 1
ATOM 798 N N . ASP A 1 97 ? 19.744 6.899 -20.564 1.00 84.12 97 ASP A N 1
ATOM 799 C CA . ASP A 1 97 ? 20.039 5.840 -21.533 1.00 84.12 97 ASP A CA 1
ATOM 800 C C . ASP A 1 97 ? 18.795 4.991 -21.827 1.00 84.12 97 ASP A C 1
ATOM 802 O O . ASP A 1 97 ? 18.569 4.571 -22.960 1.00 84.12 97 ASP A O 1
ATOM 806 N N . THR A 1 98 ? 17.965 4.760 -20.806 1.00 80.19 98 THR A N 1
ATOM 807 C CA . THR A 1 98 ? 16.757 3.930 -20.919 1.00 80.19 98 THR A CA 1
ATOM 808 C C . THR A 1 98 ? 15.507 4.782 -21.146 1.00 80.19 98 THR A C 1
ATOM 810 O O . THR A 1 98 ? 14.677 4.459 -21.993 1.00 80.19 98 THR A O 1
ATOM 813 N N . PHE A 1 99 ? 15.371 5.891 -20.413 1.00 82.69 99 PHE A N 1
ATOM 814 C CA . PHE A 1 99 ? 14.172 6.739 -20.404 1.00 82.69 99 PHE A CA 1
ATOM 815 C C . PHE A 1 99 ? 14.270 7.955 -21.333 1.00 82.69 99 PHE A C 1
ATOM 817 O O . PHE A 1 99 ? 13.316 8.726 -21.425 1.00 82.69 99 PHE A O 1
ATOM 824 N N . GLY A 1 100 ? 15.384 8.121 -22.051 1.00 79.81 100 GLY A N 1
ATOM 825 C CA . GLY A 1 100 ? 15.520 9.091 -23.142 1.00 79.81 100 GLY A CA 1
ATOM 826 C C . GLY A 1 100 ? 14.956 8.601 -24.480 1.00 79.81 100 GLY A C 1
ATOM 827 O O . GLY A 1 100 ? 14.831 9.389 -25.419 1.00 79.81 100 GLY A O 1
ATOM 828 N N . HIS A 1 101 ? 14.590 7.319 -24.575 1.00 83.56 101 HIS A N 1
ATOM 829 C CA . HIS A 1 101 ? 14.129 6.683 -25.807 1.00 83.56 101 HIS A CA 1
ATOM 830 C C . HIS A 1 101 ? 12.748 6.026 -25.636 1.00 83.56 101 HIS A C 1
ATOM 832 O O . HIS A 1 101 ? 12.385 5.620 -24.531 1.00 83.56 101 HIS A O 1
ATOM 838 N N . PRO A 1 102 ? 11.952 5.916 -26.717 1.00 81.44 102 PRO A N 1
ATOM 839 C CA . PRO A 1 102 ? 10.713 5.144 -26.709 1.00 81.44 102 PRO A CA 1
ATOM 840 C C . PRO A 1 102 ? 10.946 3.691 -26.271 1.00 81.44 102 PRO A C 1
ATOM 842 O O . PRO A 1 102 ? 11.930 3.070 -26.675 1.00 81.44 102 PRO A O 1
ATOM 845 N N . MET A 1 103 ? 10.037 3.143 -25.463 1.00 75.12 103 MET A N 1
ATOM 846 C CA . MET A 1 103 ? 10.209 1.830 -24.837 1.00 75.12 103 MET A CA 1
ATOM 847 C C . MET A 1 103 ? 9.243 0.785 -25.390 1.00 75.12 103 MET A C 1
ATOM 849 O O . MET A 1 103 ? 8.080 1.073 -25.661 1.00 75.12 103 MET A O 1
ATOM 853 N N . VAL A 1 104 ? 9.719 -0.457 -25.489 1.00 73.56 104 VAL A N 1
ATOM 854 C CA . VAL A 1 104 ? 8.881 -1.630 -25.804 1.00 73.56 104 VAL A CA 1
ATOM 855 C C . VAL A 1 104 ? 8.066 -2.076 -24.583 1.00 73.56 104 VAL A C 1
ATOM 857 O O . VAL A 1 104 ? 6.958 -2.575 -24.736 1.00 73.56 104 VAL A O 1
ATOM 860 N N . TYR A 1 105 ? 8.603 -1.889 -23.372 1.00 72.56 105 TYR A N 1
ATOM 861 C CA . TYR A 1 105 ? 7.995 -2.348 -22.120 1.00 72.56 105 TYR A CA 1
ATOM 862 C C . TYR A 1 105 ? 7.516 -1.173 -21.273 1.00 72.56 105 TYR A C 1
ATOM 864 O O . TYR A 1 105 ? 8.181 -0.138 -21.190 1.00 72.56 105 TYR A O 1
ATOM 872 N N . LEU A 1 106 ? 6.386 -1.356 -20.592 1.00 78.12 106 LEU A N 1
ATOM 873 C CA . LEU A 1 106 ? 5.816 -0.354 -19.698 1.00 78.12 106 LEU A CA 1
ATOM 874 C C . LEU A 1 106 ? 6.417 -0.500 -18.296 1.00 78.12 106 LEU A C 1
ATOM 876 O O . LEU A 1 106 ? 5.740 -0.954 -17.385 1.00 78.12 106 LEU A O 1
ATOM 880 N N . ILE A 1 107 ? 7.683 -0.137 -18.095 1.00 81.88 107 ILE A N 1
ATOM 881 C CA . ILE A 1 107 ? 8.336 -0.220 -16.777 1.00 81.88 107 ILE A CA 1
ATOM 882 C C . ILE A 1 107 ? 8.929 1.129 -16.358 1.00 81.88 107 ILE A C 1
ATOM 884 O O . ILE A 1 107 ? 9.500 1.843 -17.173 1.00 81.88 107 ILE A O 1
ATOM 888 N N . LEU A 1 108 ? 8.816 1.473 -15.069 1.00 84.88 108 LEU A N 1
ATOM 889 C CA . LEU A 1 108 ? 9.454 2.661 -14.464 1.00 84.88 108 LEU A CA 1
ATOM 890 C C . LEU A 1 108 ? 10.591 2.284 -13.496 1.00 84.88 108 LEU A C 1
ATOM 892 O O . LEU A 1 108 ? 11.103 3.110 -12.739 1.00 84.88 108 LEU A O 1
ATOM 896 N N . THR A 1 109 ? 10.990 1.015 -13.498 1.00 85.75 109 THR A N 1
ATOM 897 C CA . THR A 1 109 ? 12.080 0.515 -12.662 1.00 85.75 109 THR A CA 1
ATOM 898 C C . THR A 1 109 ? 13.415 0.756 -13.363 1.00 85.75 109 THR A C 1
ATOM 900 O O . THR A 1 109 ? 13.616 0.304 -14.486 1.00 85.75 109 THR A O 1
ATOM 903 N N . THR A 1 110 ? 14.333 1.438 -12.686 1.00 87.06 110 THR A N 1
ATOM 904 C CA . THR A 1 110 ? 15.665 1.809 -13.176 1.00 87.06 110 THR A CA 1
ATOM 905 C C . THR A 1 110 ? 16.759 1.146 -12.349 1.00 87.06 110 THR A C 1
ATOM 907 O O . THR A 1 110 ? 16.522 0.601 -11.262 1.00 87.06 110 THR A O 1
ATOM 910 N N . LYS A 1 111 ? 18.008 1.254 -12.815 1.00 86.19 111 LYS A N 1
ATOM 911 C CA . LYS A 1 111 ? 19.184 0.846 -12.027 1.00 86.19 111 LYS A CA 1
ATOM 912 C C . LYS A 1 111 ? 19.282 1.572 -10.675 1.00 86.19 111 LYS A C 1
ATOM 914 O O . LYS A 1 111 ? 19.792 0.993 -9.723 1.00 86.19 111 LYS A O 1
ATOM 919 N N . TYR A 1 112 ? 18.739 2.788 -10.570 1.00 87.56 112 TYR A N 1
ATOM 920 C CA . TYR A 1 112 ? 18.806 3.622 -9.365 1.00 87.56 112 TYR A CA 1
ATOM 921 C C . TYR A 1 112 ? 17.716 3.315 -8.333 1.00 87.56 112 TYR A C 1
ATOM 923 O O . TYR A 1 112 ? 17.958 3.461 -7.137 1.00 87.56 112 TYR A O 1
ATOM 931 N N . ASN A 1 113 ? 16.523 2.897 -8.768 1.00 90.88 113 ASN A N 1
ATOM 932 C CA . ASN A 1 113 ? 15.392 2.664 -7.861 1.00 90.88 113 ASN A CA 1
ATOM 933 C C . ASN A 1 113 ? 15.102 1.177 -7.590 1.00 90.88 113 ASN A C 1
ATOM 935 O O . ASN A 1 113 ? 14.447 0.862 -6.598 1.00 90.88 113 ASN A O 1
ATOM 939 N N . SER A 1 114 ? 15.617 0.256 -8.412 1.00 88.44 114 SER A N 1
ATOM 940 C CA . SER A 1 114 ? 15.288 -1.176 -8.333 1.00 88.44 114 SER A CA 1
ATOM 941 C C . SER A 1 114 ? 15.558 -1.800 -6.960 1.00 88.44 114 SER A C 1
ATOM 943 O O . SER A 1 114 ? 14.68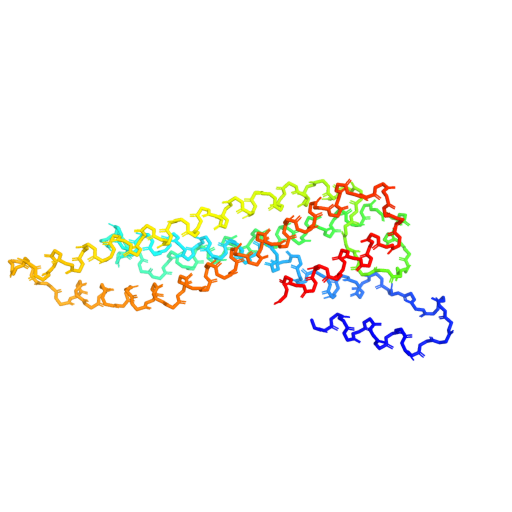4 -2.468 -6.412 1.00 88.44 114 SER A O 1
ATOM 945 N N . GLN A 1 115 ? 16.726 -1.554 -6.363 1.00 90.12 115 GLN A N 1
ATOM 946 C CA . GLN A 1 115 ? 17.065 -2.089 -5.038 1.00 90.12 115 GLN A CA 1
ATOM 947 C C . GLN A 1 115 ? 16.151 -1.528 -3.944 1.00 90.12 115 GLN A C 1
ATOM 949 O O . GLN A 1 115 ? 15.654 -2.273 -3.100 1.00 90.12 115 GLN A O 1
ATOM 954 N N . ILE A 1 116 ? 15.879 -0.223 -3.988 1.00 91.50 116 ILE A N 1
ATOM 955 C CA . ILE A 1 116 ? 15.012 0.452 -3.017 1.00 91.50 116 ILE A CA 1
ATOM 956 C C . ILE A 1 116 ? 13.581 -0.076 -3.128 1.00 91.50 116 ILE A C 1
ATOM 958 O O . ILE A 1 116 ? 12.970 -0.377 -2.107 1.00 91.50 116 ILE A O 1
ATOM 962 N N . LEU A 1 117 ? 13.073 -0.283 -4.345 1.00 90.75 117 LEU A N 1
ATOM 963 C CA . LEU A 1 117 ? 11.767 -0.899 -4.579 1.00 90.75 117 LEU A CA 1
ATOM 964 C C . LEU A 1 117 ? 11.689 -2.318 -4.002 1.00 90.75 117 LEU A C 1
ATOM 966 O O . LEU A 1 117 ? 10.668 -2.680 -3.419 1.00 90.75 117 LEU A O 1
ATOM 970 N N . ILE A 1 118 ? 12.752 -3.118 -4.110 1.00 89.94 118 ILE A N 1
ATOM 971 C CA . ILE A 1 118 ? 12.802 -4.463 -3.518 1.00 89.94 118 ILE A CA 1
ATOM 972 C C . ILE A 1 118 ? 12.764 -4.394 -1.985 1.00 89.94 118 ILE A C 1
ATOM 974 O O . ILE A 1 118 ? 11.990 -5.119 -1.363 1.00 89.94 118 ILE A O 1
ATOM 978 N N . TYR A 1 119 ? 13.543 -3.509 -1.358 1.00 92.19 119 TYR A N 1
ATOM 979 C CA . TYR A 1 119 ? 13.497 -3.343 0.100 1.00 92.19 119 TYR A CA 1
ATOM 980 C C . TYR A 1 119 ? 12.141 -2.829 0.583 1.00 92.19 119 TYR A C 1
ATOM 982 O O . TYR A 1 119 ? 11.606 -3.333 1.571 1.00 92.19 119 TYR A O 1
ATOM 990 N N . LEU A 1 120 ? 11.553 -1.881 -0.147 1.00 92.56 120 LEU A N 1
ATOM 991 C CA . LEU A 1 120 ? 10.214 -1.373 0.120 1.00 92.56 120 LEU A CA 1
ATOM 992 C C . LEU A 1 120 ? 9.178 -2.507 0.076 1.00 92.56 120 LEU A C 1
ATOM 994 O O . LEU A 1 120 ? 8.368 -2.605 0.991 1.00 92.56 120 LEU A O 1
ATOM 998 N N . ASN A 1 121 ? 9.250 -3.403 -0.920 1.00 90.81 121 ASN A N 1
ATOM 999 C CA . ASN A 1 121 ? 8.375 -4.581 -1.018 1.00 90.81 121 ASN A CA 1
ATOM 1000 C C . ASN A 1 121 ? 8.403 -5.415 0.274 1.00 90.81 121 ASN A C 1
ATOM 1002 O O . ASN A 1 121 ? 7.353 -5.749 0.825 1.00 90.81 121 ASN A O 1
ATOM 1006 N N . TYR A 1 122 ? 9.597 -5.714 0.793 1.00 91.19 122 TYR A N 1
ATOM 1007 C CA . TYR A 1 122 ? 9.744 -6.506 2.016 1.00 91.19 122 TYR A CA 1
ATOM 1008 C C . TYR A 1 122 ? 9.213 -5.791 3.261 1.00 91.19 122 TYR A C 1
ATOM 1010 O O . TYR A 1 122 ? 8.549 -6.414 4.091 1.00 91.19 122 TYR A O 1
ATOM 1018 N N . ILE A 1 123 ? 9.469 -4.487 3.384 1.00 94.69 123 ILE A N 1
ATOM 1019 C CA . ILE A 1 123 ? 8.971 -3.680 4.507 1.00 94.69 123 ILE A CA 1
ATOM 1020 C C . ILE A 1 123 ? 7.440 -3.612 4.482 1.00 94.69 123 ILE A C 1
ATOM 1022 O O . ILE A 1 123 ? 6.801 -3.790 5.519 1.00 94.69 123 ILE A O 1
ATOM 1026 N N . LEU A 1 124 ? 6.841 -3.399 3.308 1.00 93.81 124 LEU A N 1
ATOM 1027 C CA . LEU A 1 124 ? 5.387 -3.364 3.154 1.00 93.81 124 LEU A CA 1
ATOM 1028 C C . LEU A 1 124 ? 4.761 -4.731 3.439 1.00 93.81 124 LEU A C 1
ATOM 1030 O O . LEU A 1 124 ? 3.742 -4.792 4.120 1.00 93.81 124 LEU A O 1
ATOM 1034 N N . LEU A 1 125 ? 5.392 -5.828 3.009 1.00 92.31 125 LEU A N 1
ATOM 1035 C CA . LEU A 1 125 ? 4.931 -7.182 3.325 1.00 92.31 125 LEU A CA 1
ATOM 1036 C C . LEU A 1 125 ? 4.903 -7.414 4.838 1.00 92.31 125 LEU A C 1
ATOM 1038 O O . LEU A 1 125 ? 3.900 -7.880 5.378 1.00 92.31 125 LEU A O 1
ATOM 1042 N N . PHE A 1 126 ? 5.980 -7.042 5.529 1.00 94.06 126 PHE A N 1
ATOM 1043 C CA . PHE A 1 126 ? 6.043 -7.117 6.985 1.00 94.06 126 PHE A CA 1
ATOM 1044 C C . PHE A 1 126 ? 4.939 -6.280 7.648 1.00 94.06 126 PHE A C 1
ATOM 1046 O O . PHE A 1 126 ? 4.256 -6.759 8.554 1.00 94.06 126 PHE A O 1
ATOM 1053 N N . LEU A 1 127 ? 4.721 -5.051 7.174 1.00 95.31 127 LEU A N 1
ATOM 1054 C CA . LEU A 1 127 ? 3.678 -4.166 7.688 1.00 95.31 127 LEU A CA 1
ATOM 1055 C C . LEU A 1 127 ? 2.275 -4.769 7.515 1.00 95.31 127 LEU A C 1
ATOM 1057 O O . LEU A 1 127 ? 1.484 -4.754 8.456 1.00 95.31 127 LEU A O 1
ATOM 1061 N N . VAL A 1 128 ? 1.980 -5.353 6.355 1.00 94.19 128 VAL A N 1
ATOM 1062 C CA . VAL A 1 128 ? 0.679 -5.968 6.054 1.00 94.19 128 VAL A CA 1
ATOM 1063 C C . VAL A 1 128 ? 0.435 -7.217 6.915 1.00 94.19 128 VAL A C 1
ATOM 1065 O O . VAL A 1 128 ? -0.660 -7.395 7.447 1.00 94.19 128 VAL A O 1
ATOM 1068 N N . ILE A 1 129 ? 1.469 -8.028 7.167 1.00 92.44 129 ILE A N 1
ATOM 1069 C CA . ILE A 1 129 ? 1.395 -9.153 8.118 1.00 92.44 129 ILE A CA 1
ATOM 1070 C C . ILE A 1 129 ? 1.081 -8.648 9.534 1.00 92.44 129 ILE A C 1
ATOM 1072 O O . ILE A 1 129 ? 0.210 -9.200 10.212 1.00 92.44 129 ILE A O 1
ATOM 1076 N N . CYS A 1 130 ? 1.745 -7.579 9.981 1.00 93.69 130 CYS A N 1
ATOM 1077 C CA . CYS A 1 130 ? 1.471 -6.959 11.278 1.00 93.69 130 CYS A CA 1
ATOM 1078 C C . CYS A 1 130 ? 0.024 -6.455 11.385 1.00 93.69 130 CYS A C 1
ATOM 1080 O O . CYS A 1 130 ? -0.610 -6.656 12.423 1.00 93.69 130 CYS A O 1
ATOM 1082 N N . VAL A 1 131 ? -0.515 -5.850 10.320 1.00 94.00 131 VAL A N 1
ATOM 1083 C CA . VAL A 1 131 ? -1.920 -5.418 10.250 1.00 94.00 131 VAL A CA 1
ATOM 1084 C C . VAL A 1 131 ? -2.864 -6.611 10.412 1.00 94.00 131 VAL A C 1
ATOM 1086 O O . VAL A 1 131 ? -3.700 -6.600 11.314 1.00 94.00 131 VAL A O 1
ATOM 1089 N N . ALA A 1 132 ? -2.669 -7.686 9.643 1.00 92.19 132 ALA A N 1
ATOM 1090 C CA . ALA A 1 132 ? -3.512 -8.879 9.727 1.00 92.19 132 ALA A CA 1
ATOM 1091 C C . ALA A 1 132 ? -3.510 -9.518 11.132 1.00 92.19 132 ALA A C 1
ATOM 1093 O O . ALA A 1 132 ? -4.559 -9.924 11.643 1.00 92.19 132 ALA A O 1
ATOM 1094 N N . ILE A 1 133 ? -2.345 -9.574 11.790 1.00 92.00 133 ILE A N 1
ATOM 1095 C CA . ILE A 1 133 ? -2.217 -10.072 13.170 1.00 92.00 133 ILE A CA 1
ATOM 1096 C C . ILE A 1 133 ? -2.952 -9.152 14.155 1.00 92.00 133 ILE A C 1
ATOM 1098 O O . ILE A 1 133 ? -3.660 -9.639 15.044 1.00 92.00 133 ILE A O 1
ATOM 1102 N N . ALA A 1 134 ? -2.808 -7.833 14.006 1.00 92.19 134 ALA A N 1
ATOM 1103 C CA . ALA A 1 134 ? -3.474 -6.857 14.861 1.00 92.19 134 ALA A CA 1
ATOM 1104 C C . ALA A 1 134 ? -5.003 -6.938 14.730 1.00 92.19 134 ALA A C 1
ATOM 1106 O O . ALA A 1 134 ? -5.700 -6.992 15.747 1.00 92.19 134 ALA A O 1
ATOM 1107 N N . ASP A 1 135 ? -5.532 -7.036 13.509 1.00 90.12 135 ASP A N 1
ATOM 1108 C CA . ASP A 1 135 ? -6.970 -7.192 13.280 1.00 90.12 135 ASP A CA 1
ATOM 1109 C C . ASP A 1 135 ? -7.505 -8.513 13.849 1.00 90.12 135 ASP A C 1
ATOM 1111 O O . ASP A 1 135 ? -8.561 -8.532 14.493 1.00 90.12 135 ASP A O 1
ATOM 1115 N N . TYR A 1 136 ? -6.754 -9.612 13.709 1.00 90.38 136 TYR A N 1
ATOM 1116 C CA . TYR A 1 136 ? -7.104 -10.881 14.348 1.00 90.38 136 TYR A CA 1
ATOM 1117 C C . TYR A 1 136 ? -7.173 -10.748 15.879 1.00 90.38 136 TYR A C 1
ATOM 1119 O O . TYR A 1 136 ? -8.152 -11.168 16.509 1.00 90.38 136 TYR A O 1
ATOM 1127 N N . TYR A 1 137 ? -6.175 -10.105 16.492 1.00 90.94 137 TYR A N 1
ATOM 1128 C CA . TYR A 1 137 ? -6.158 -9.855 17.932 1.00 90.94 137 TYR A CA 1
ATOM 1129 C C . TYR A 1 137 ? -7.349 -8.994 18.385 1.00 90.94 137 TYR A C 1
ATOM 1131 O O . TYR A 1 137 ? -7.992 -9.302 19.397 1.00 90.94 137 TYR A O 1
ATOM 1139 N N . LEU A 1 138 ? -7.702 -7.954 17.621 1.00 88.12 138 LEU A N 1
ATOM 1140 C CA . LEU A 1 138 ? -8.866 -7.109 17.892 1.00 88.12 138 LEU A CA 1
ATOM 1141 C C . LEU A 1 138 ? -10.178 -7.900 17.849 1.00 88.12 138 LEU A C 1
ATOM 1143 O O . LEU A 1 138 ? -11.029 -7.710 18.720 1.00 88.12 138 LEU A O 1
ATOM 1147 N N . ILE A 1 139 ? -10.340 -8.834 16.907 1.00 86.56 139 ILE A N 1
ATOM 1148 C CA . ILE A 1 139 ? -11.520 -9.713 16.853 1.00 86.56 139 ILE A CA 1
ATOM 1149 C C . ILE A 1 139 ? -11.619 -10.570 18.114 1.00 86.56 139 ILE A C 1
ATOM 1151 O O . ILE A 1 139 ? -12.688 -10.647 18.731 1.00 86.56 139 ILE A O 1
ATOM 1155 N N . VAL A 1 140 ? -10.517 -11.206 18.519 1.00 86.94 140 VAL A N 1
ATOM 1156 C CA . VAL A 1 140 ? -10.480 -12.041 19.728 1.00 86.94 140 VAL A CA 1
ATOM 1157 C C . VAL A 1 140 ? -10.829 -11.207 20.962 1.00 86.94 140 VAL A C 1
ATOM 1159 O O . VAL A 1 140 ? -11.639 -11.628 21.795 1.00 86.94 140 VAL A O 1
ATOM 1162 N N . ARG A 1 141 ? -10.279 -9.993 21.065 1.00 83.94 141 ARG A N 1
ATOM 1163 C CA . ARG A 1 141 ? -10.571 -9.066 22.162 1.00 83.94 141 ARG A CA 1
ATOM 1164 C C . ARG A 1 141 ? -12.035 -8.622 22.168 1.00 83.94 141 ARG A C 1
ATOM 1166 O O . ARG A 1 141 ? -12.667 -8.662 23.222 1.00 83.94 141 ARG A O 1
ATOM 1173 N N . ASN A 1 142 ? -12.604 -8.279 21.016 1.00 80.69 142 ASN A N 1
ATOM 1174 C CA . ASN A 1 142 ? -14.004 -7.866 20.900 1.00 80.69 142 ASN A CA 1
ATOM 1175 C C . ASN A 1 142 ? -14.981 -8.984 21.286 1.00 80.69 142 ASN A C 1
ATOM 1177 O O . ASN A 1 142 ? -15.985 -8.721 21.952 1.00 80.69 142 ASN A O 1
ATOM 1181 N N . ARG A 1 143 ? -14.663 -10.246 20.964 1.00 81.50 143 ARG A N 1
ATOM 1182 C CA . ARG A 1 143 ? -15.437 -11.406 21.443 1.00 81.50 143 ARG A CA 1
ATOM 1183 C C . ARG A 1 143 ? -15.419 -11.508 22.971 1.00 81.50 143 ARG A C 1
ATOM 1185 O O . ARG A 1 143 ? -16.476 -11.694 23.570 1.00 81.50 143 ARG A O 1
ATOM 1192 N N . LYS A 1 144 ? -14.254 -11.324 23.606 1.00 80.44 144 LYS A N 1
ATOM 1193 C CA . LYS A 1 144 ? -14.126 -11.323 25.077 1.00 80.44 144 LYS A CA 1
ATOM 1194 C C . LYS A 1 144 ? -14.899 -10.173 25.729 1.00 80.44 144 LYS A C 1
ATOM 1196 O O . LYS A 1 144 ? -15.598 -10.397 26.712 1.00 80.44 144 LYS A O 1
ATOM 1201 N N . ILE A 1 145 ? -14.828 -8.962 25.168 1.00 75.06 145 ILE A N 1
ATOM 1202 C CA . ILE A 1 145 ? -15.579 -7.798 25.673 1.00 75.06 145 ILE A CA 1
ATOM 1203 C C . ILE A 1 145 ? -17.084 -8.062 25.604 1.00 75.06 145 ILE A C 1
ATOM 1205 O O . ILE A 1 145 ? -17.785 -7.803 26.578 1.00 75.06 145 ILE A O 1
ATOM 1209 N N . LYS A 1 146 ? -17.578 -8.627 24.493 1.00 72.25 146 LYS A N 1
ATOM 1210 C CA . LYS A 1 146 ? -18.992 -8.993 24.351 1.00 72.25 146 LYS A CA 1
ATOM 1211 C C . LYS A 1 146 ? -19.429 -9.974 25.444 1.00 72.25 146 LYS A C 1
ATOM 1213 O O . LYS A 1 146 ? -20.437 -9.722 26.091 1.00 72.25 146 LYS A O 1
ATOM 1218 N N . LEU A 1 147 ? -18.666 -11.044 25.678 1.00 72.31 147 LEU A N 1
ATOM 1219 C CA . LEU A 1 147 ? -18.970 -12.038 26.718 1.00 72.31 147 LEU A CA 1
ATOM 1220 C C . LEU A 1 147 ? -19.014 -11.412 28.122 1.00 72.31 147 LEU A C 1
ATOM 1222 O O . LEU A 1 147 ? -19.969 -11.628 28.862 1.00 72.31 147 LEU A O 1
ATOM 1226 N N . ASN A 1 148 ? -18.034 -10.573 28.462 1.00 67.62 148 ASN A N 1
ATOM 1227 C CA . ASN A 1 148 ? -17.985 -9.911 29.769 1.00 67.62 148 ASN A CA 1
ATOM 1228 C C . ASN A 1 148 ? -19.104 -8.877 29.957 1.00 67.62 148 ASN A C 1
ATOM 1230 O O . ASN A 1 148 ? -19.602 -8.713 31.068 1.00 67.62 148 ASN A O 1
ATOM 1234 N N . PHE A 1 149 ? -19.519 -8.195 28.886 1.00 65.94 149 PHE A N 1
ATOM 1235 C CA . PHE A 1 149 ? -20.606 -7.216 28.927 1.00 65.94 149 PHE A CA 1
ATOM 1236 C C . PHE A 1 149 ? -21.970 -7.869 29.194 1.00 65.94 149 PHE A C 1
ATOM 1238 O O . PHE A 1 149 ? -22.784 -7.293 29.904 1.00 65.94 149 PHE A O 1
ATOM 1245 N N . PHE A 1 150 ? -22.213 -9.083 28.687 1.00 61.22 150 PHE A N 1
ATOM 1246 C CA . PHE A 1 150 ? -23.426 -9.843 29.023 1.00 61.22 150 PHE A CA 1
ATOM 1247 C C . PHE A 1 150 ? -23.439 -10.334 30.479 1.00 61.22 150 PHE A C 1
ATOM 1249 O O . PHE A 1 150 ? -24.511 -10.453 31.065 1.00 61.22 150 PHE A O 1
ATOM 1256 N N . ASN A 1 151 ? -22.268 -10.567 31.076 1.00 60.50 151 ASN A N 1
ATOM 1257 C CA . ASN A 1 151 ? -22.152 -11.061 32.452 1.00 60.50 151 ASN A CA 1
ATOM 1258 C C . ASN A 1 151 ? -22.152 -9.943 33.514 1.00 60.50 151 ASN A C 1
ATOM 1260 O O . ASN A 1 151 ? -22.361 -10.216 34.692 1.00 60.50 151 ASN A O 1
ATOM 1264 N N . SER A 1 152 ? -21.907 -8.689 33.122 1.00 57.66 152 SER A N 1
ATOM 1265 C CA . SER A 1 152 ? -21.792 -7.533 34.019 1.00 57.66 152 SER A CA 1
ATOM 1266 C C . SER A 1 152 ? -23.001 -6.604 33.854 1.00 57.66 152 SER A C 1
ATOM 1268 O O . SER A 1 152 ? -23.014 -5.703 33.021 1.00 57.66 152 SER A O 1
ATOM 1270 N N . THR A 1 153 ? -24.032 -6.801 34.674 1.00 57.22 153 THR A N 1
ATOM 1271 C CA . THR A 1 153 ? -25.252 -5.969 34.699 1.00 57.22 153 THR A CA 1
ATOM 1272 C C . THR A 1 153 ? -25.059 -4.597 35.356 1.00 57.22 153 THR A C 1
ATOM 1274 O O . THR A 1 153 ? -25.960 -3.764 35.315 1.00 57.22 153 THR A O 1
ATOM 1277 N N . THR A 1 154 ? -23.896 -4.320 35.950 1.00 55.53 154 THR A N 1
ATOM 1278 C CA . THR A 1 154 ? -23.726 -3.210 36.902 1.00 55.53 154 THR A CA 1
ATOM 1279 C C . THR A 1 154 ? -23.248 -1.883 36.303 1.00 55.53 154 THR A C 1
ATOM 1281 O O . THR A 1 154 ? -23.308 -0.877 36.995 1.00 55.53 154 THR A O 1
ATOM 1284 N N . ASN A 1 155 ? -22.816 -1.825 35.035 1.00 57.88 155 ASN A N 1
ATOM 1285 C CA . ASN A 1 155 ? -22.343 -0.582 34.391 1.00 57.88 155 ASN A CA 1
ATOM 1286 C C . ASN A 1 155 ? -22.756 -0.484 32.909 1.00 57.88 155 ASN A C 1
ATOM 1288 O O . ASN A 1 155 ? -21.931 -0.278 32.010 1.00 57.88 155 ASN A O 1
ATOM 1292 N N . TYR A 1 156 ? -24.051 -0.652 32.638 1.00 62.97 156 TYR A N 1
ATOM 1293 C CA . TYR A 1 156 ? -24.598 -0.516 31.290 1.00 62.97 156 TYR A CA 1
ATOM 1294 C C . TYR A 1 156 ? -24.612 0.957 30.852 1.00 62.97 156 TYR A C 1
ATOM 1296 O O . TYR A 1 156 ? -25.175 1.817 31.522 1.00 62.97 156 TYR A O 1
ATOM 1304 N N . SER A 1 157 ? -24.010 1.259 29.699 1.00 69.19 157 SER A N 1
ATOM 1305 C CA . SER A 1 157 ? -24.147 2.569 29.048 1.00 69.19 157 SER A CA 1
ATOM 1306 C C . SER A 1 157 ? -24.506 2.371 27.580 1.00 69.19 157 SER A C 1
ATOM 1308 O O . SER A 1 157 ? -23.844 1.616 26.862 1.00 69.19 157 SER A O 1
ATOM 1310 N N . LEU A 1 158 ? -25.564 3.056 27.142 1.00 70.31 158 LEU A N 1
ATOM 1311 C CA . LEU A 1 158 ? -26.136 2.914 25.801 1.00 70.31 158 LEU A CA 1
ATOM 1312 C C . LEU A 1 158 ? -25.117 3.279 24.708 1.00 70.31 158 LEU A C 1
ATOM 1314 O O . LEU A 1 158 ? -24.978 2.551 23.728 1.00 70.31 158 LEU A O 1
ATOM 1318 N N . SER A 1 159 ? -24.333 4.343 24.935 1.00 70.19 159 SER A N 1
ATOM 1319 C CA . SER A 1 159 ? -23.269 4.789 24.020 1.00 70.19 159 SER A CA 1
ATOM 1320 C C . SER A 1 159 ? -22.209 3.704 23.784 1.00 70.19 159 SER A C 1
ATOM 1322 O O . SER A 1 159 ? -21.927 3.349 22.640 1.00 70.19 159 SER A O 1
ATOM 1324 N N . LYS A 1 160 ? -21.684 3.078 24.851 1.00 69.50 160 LYS A N 1
ATOM 1325 C CA . LYS A 1 160 ? -20.667 2.016 24.722 1.00 69.50 160 LYS A CA 1
ATOM 1326 C C . LYS A 1 160 ? -21.216 0.763 24.049 1.00 69.50 160 LYS A C 1
ATOM 1328 O O . LYS A 1 160 ? -20.501 0.114 23.289 1.00 69.50 160 LYS A O 1
ATOM 1333 N N . SER A 1 161 ? -22.473 0.409 24.325 1.00 73.06 161 SER A N 1
ATOM 1334 C CA . SER A 1 161 ? -23.128 -0.731 23.675 1.00 73.06 161 SER A CA 1
ATOM 1335 C C . SER A 1 161 ? -23.294 -0.489 22.170 1.00 73.06 161 SER A C 1
ATOM 1337 O O . SER A 1 161 ? -22.969 -1.365 21.367 1.00 73.06 161 SER A O 1
ATOM 1339 N N . TYR A 1 162 ? -23.712 0.722 21.782 1.00 76.62 162 TYR A N 1
ATOM 1340 C CA . TYR A 1 162 ? -23.848 1.124 20.384 1.00 76.62 162 TYR A CA 1
ATOM 1341 C C . TYR A 1 162 ? -22.500 1.137 19.647 1.00 76.62 162 TYR A C 1
ATOM 1343 O O . TYR A 1 162 ? -22.368 0.489 18.608 1.00 76.62 162 TYR A O 1
ATOM 1351 N N . GLN A 1 163 ? -21.476 1.779 20.218 1.00 70.88 163 GLN A N 1
ATOM 1352 C CA . GLN A 1 163 ? -20.123 1.819 19.647 1.00 70.88 163 GLN A CA 1
ATOM 1353 C C . GLN A 1 163 ? -19.505 0.424 19.515 1.00 70.88 163 GLN A C 1
ATOM 1355 O O . GLN A 1 163 ? -18.955 0.085 18.473 1.00 70.88 163 GLN A O 1
ATOM 1360 N N . SER A 1 164 ? -19.647 -0.430 20.533 1.00 73.00 164 SER A N 1
ATOM 1361 C CA . SER A 1 164 ? -19.164 -1.815 20.475 1.00 73.00 164 SER A CA 1
ATOM 1362 C C . SER A 1 164 ? -19.849 -2.609 19.357 1.00 73.00 164 SER A C 1
ATOM 1364 O O . SER A 1 164 ? -19.191 -3.331 18.607 1.00 73.00 164 SER A O 1
ATOM 1366 N N . LYS A 1 165 ? -21.165 -2.427 19.170 1.00 78.44 165 LYS A N 1
ATOM 1367 C CA . LYS A 1 165 ? -21.915 -3.071 18.082 1.00 78.44 165 LYS A CA 1
ATOM 1368 C C . LYS A 1 165 ? -21.455 -2.585 16.703 1.00 78.44 165 LYS A C 1
ATOM 1370 O O . LYS A 1 165 ? -21.293 -3.416 15.809 1.00 78.44 165 LYS A O 1
ATOM 1375 N N . GLN A 1 166 ? -21.215 -1.283 16.540 1.00 78.94 166 GLN A N 1
ATOM 1376 C CA . GLN A 1 166 ? -20.672 -0.716 15.302 1.00 78.94 166 GLN A CA 1
ATOM 1377 C C . GLN A 1 166 ? -19.253 -1.221 15.016 1.00 78.94 166 GLN A C 1
ATOM 1379 O O . GLN A 1 166 ? -18.997 -1.700 13.914 1.00 78.94 166 GLN A O 1
ATOM 1384 N N . ASN A 1 167 ? -18.364 -1.217 16.011 1.00 79.25 167 ASN A N 1
ATOM 1385 C CA . ASN A 1 167 ? -16.992 -1.703 15.865 1.00 79.25 167 ASN A CA 1
ATOM 1386 C C . ASN A 1 167 ? -16.955 -3.191 15.490 1.00 79.25 167 ASN A C 1
ATOM 1388 O O . ASN A 1 167 ? -16.201 -3.585 14.608 1.00 79.25 167 ASN A O 1
ATOM 1392 N N . ILE A 1 168 ? -17.803 -4.030 16.095 1.00 79.12 168 ILE A N 1
ATOM 1393 C CA . ILE A 1 168 ? -17.896 -5.456 15.740 1.00 79.12 168 ILE A CA 1
ATOM 1394 C C . ILE A 1 168 ? -18.385 -5.646 14.298 1.00 79.12 168 ILE A C 1
ATOM 1396 O O . ILE A 1 168 ? -17.859 -6.506 13.588 1.00 79.12 168 ILE A O 1
ATOM 1400 N N . LEU A 1 169 ? -19.386 -4.871 13.864 1.00 83.81 169 LEU A N 1
ATOM 1401 C CA . LEU A 1 169 ? -19.890 -4.933 12.491 1.00 83.81 169 LEU A CA 1
ATOM 1402 C C . LEU A 1 169 ? -18.798 -4.535 11.490 1.00 83.81 169 LEU A C 1
ATOM 1404 O O . LEU A 1 169 ? -18.572 -5.249 10.517 1.00 83.81 169 LEU A O 1
ATOM 1408 N N . LEU A 1 170 ? -18.096 -3.438 11.770 1.00 84.50 170 LEU A N 1
ATOM 1409 C CA . LEU A 1 170 ? -17.024 -2.916 10.931 1.00 84.50 170 LEU A CA 1
ATOM 1410 C C . LEU A 1 170 ? -15.852 -3.905 10.838 1.00 84.50 170 LEU A C 1
ATOM 1412 O O . LEU A 1 170 ? -15.414 -4.235 9.739 1.00 84.50 170 LEU A O 1
ATOM 1416 N N . MET A 1 171 ? -15.426 -4.487 11.964 1.00 83.00 171 MET A N 1
ATOM 1417 C CA . MET A 1 171 ? -14.394 -5.533 11.982 1.00 83.00 171 MET A CA 1
ATOM 1418 C C . MET A 1 171 ? -14.781 -6.758 11.147 1.00 83.00 171 MET A C 1
ATOM 1420 O O . MET A 1 171 ? -13.921 -7.368 10.523 1.00 83.00 171 MET A O 1
ATOM 1424 N N . ARG A 1 172 ? -16.067 -7.132 11.112 1.00 84.62 172 ARG A N 1
ATOM 1425 C CA . ARG A 1 172 ? -16.537 -8.284 10.328 1.00 84.62 172 ARG A CA 1
ATOM 1426 C C . ARG A 1 172 ? -16.421 -8.057 8.821 1.00 84.62 172 ARG A C 1
ATOM 1428 O O . ARG A 1 172 ? -16.251 -9.030 8.095 1.00 84.62 172 ARG A O 1
ATOM 1435 N N . ILE A 1 173 ? -16.542 -6.810 8.369 1.00 87.19 173 ILE A N 1
ATOM 1436 C CA . ILE A 1 173 ? -16.439 -6.455 6.951 1.00 87.19 173 ILE A CA 1
ATOM 1437 C C . ILE A 1 173 ? -14.978 -6.326 6.548 1.00 87.19 173 ILE A C 1
ATOM 1439 O O . ILE A 1 173 ? -14.582 -6.860 5.516 1.00 87.19 173 ILE A O 1
ATOM 1443 N N . ILE A 1 174 ? -14.177 -5.633 7.356 1.00 87.94 174 ILE A N 1
ATOM 1444 C CA . ILE A 1 174 ? -12.859 -5.233 6.886 1.00 87.94 174 ILE A CA 1
ATOM 1445 C C . ILE A 1 174 ? -11.773 -6.265 7.203 1.00 87.94 174 ILE A C 1
ATOM 1447 O O . ILE A 1 174 ? -10.847 -6.399 6.421 1.00 87.94 174 ILE A O 1
ATOM 1451 N N . PHE A 1 175 ? -11.909 -7.100 8.238 1.00 87.38 175 PHE A N 1
ATOM 1452 C CA . PHE A 1 175 ? -10.938 -8.181 8.453 1.00 87.38 175 PHE A CA 1
ATOM 1453 C C . PHE A 1 175 ? -10.812 -9.147 7.258 1.00 87.38 175 PHE A C 1
ATOM 1455 O O . PHE A 1 175 ? -9.685 -9.425 6.859 1.00 87.38 175 PHE A O 1
ATOM 1462 N N . PRO A 1 176 ? -11.905 -9.653 6.645 1.00 88.81 176 PRO A N 1
ATOM 1463 C CA . PRO A 1 176 ? -11.794 -10.451 5.425 1.00 88.81 176 PRO A CA 1
ATOM 1464 C C . PRO A 1 176 ? -11.098 -9.702 4.286 1.00 88.81 176 PRO A C 1
ATOM 1466 O O . PRO A 1 176 ? -10.332 -10.316 3.550 1.00 88.81 176 PRO A O 1
ATOM 1469 N N . LEU A 1 177 ? -11.331 -8.389 4.171 1.00 89.31 177 LEU A N 1
ATOM 1470 C CA . LEU A 1 177 ? -10.675 -7.537 3.182 1.00 89.31 177 LEU A CA 1
ATOM 1471 C C . LEU A 1 177 ? -9.163 -7.459 3.449 1.00 89.31 177 LEU A C 1
ATOM 1473 O O . LEU A 1 177 ? -8.383 -7.839 2.582 1.00 89.31 177 LEU A O 1
ATOM 1477 N N . ASP A 1 178 ? -8.761 -7.065 4.659 1.00 88.31 178 ASP A N 1
ATOM 1478 C CA . ASP A 1 178 ? -7.362 -6.926 5.086 1.00 88.31 178 ASP A CA 1
ATOM 1479 C C . ASP A 1 178 ? -6.613 -8.267 4.967 1.00 88.31 178 ASP A C 1
ATOM 1481 O O . ASP A 1 178 ? -5.481 -8.328 4.482 1.00 88.31 178 ASP A O 1
ATOM 1485 N N . PHE A 1 179 ? -7.266 -9.372 5.341 1.00 89.12 179 PHE A N 1
ATOM 1486 C CA . PHE A 1 179 ? -6.724 -10.723 5.205 1.00 89.12 179 PHE A CA 1
ATOM 1487 C C . PHE A 1 179 ? -6.561 -11.137 3.738 1.00 89.12 179 PHE A C 1
ATOM 1489 O O . PHE A 1 179 ? -5.509 -11.653 3.368 1.00 89.12 179 PHE A O 1
ATOM 1496 N N . SER A 1 180 ? -7.571 -10.893 2.895 1.00 91.25 180 SER A N 1
ATOM 1497 C CA . SER A 1 180 ? -7.497 -11.206 1.462 1.00 91.25 180 SER A CA 1
ATOM 1498 C C . SER A 1 180 ? -6.386 -10.419 0.771 1.00 91.25 180 SER A C 1
ATOM 1500 O O . SER A 1 180 ? -5.590 -11.006 0.040 1.00 91.25 180 SER A O 1
ATOM 1502 N N . TYR A 1 181 ? -6.258 -9.130 1.092 1.00 90.62 181 TYR A N 1
ATOM 1503 C CA . TYR A 1 181 ? -5.187 -8.275 0.603 1.00 90.62 181 TYR A CA 1
ATOM 1504 C C . TYR A 1 181 ? -3.818 -8.809 1.032 1.00 90.62 181 TYR A C 1
ATOM 1506 O O . TYR A 1 181 ? -2.940 -9.014 0.199 1.00 90.62 181 TYR A O 1
ATOM 1514 N N . SER A 1 182 ? -3.658 -9.126 2.320 1.00 90.44 182 SER A N 1
ATOM 1515 C CA . SER A 1 182 ? -2.416 -9.692 2.862 1.00 90.44 182 SER A CA 1
ATOM 1516 C C . SER A 1 182 ? -2.021 -10.996 2.179 1.00 90.44 182 SER A C 1
ATOM 1518 O O . SER A 1 182 ? -0.848 -11.210 1.880 1.00 90.44 182 SER A O 1
ATOM 1520 N N . PHE A 1 183 ? -3.000 -11.862 1.916 1.00 90.94 183 PHE A N 1
ATOM 1521 C CA . PHE A 1 183 ? -2.783 -13.138 1.251 1.00 90.94 183 PHE A CA 1
ATOM 1522 C C . PHE A 1 183 ? -2.334 -12.958 -0.204 1.00 90.94 183 PHE A C 1
ATOM 1524 O O . PHE A 1 183 ? -1.319 -13.533 -0.597 1.00 90.94 183 PHE A O 1
ATOM 1531 N N . VAL A 1 184 ? -3.038 -12.130 -0.985 1.00 91.25 184 VAL A N 1
ATOM 1532 C CA . VAL A 1 184 ? -2.678 -11.838 -2.384 1.00 91.25 184 VAL A CA 1
ATOM 1533 C C . VAL A 1 184 ? -1.307 -11.169 -2.457 1.00 91.25 184 VAL A C 1
ATOM 1535 O O . VAL A 1 184 ? -0.458 -11.586 -3.243 1.00 91.25 184 VAL A O 1
ATOM 1538 N N . PHE A 1 185 ? -1.039 -10.203 -1.579 1.00 89.69 185 PHE A N 1
ATOM 1539 C CA . PHE A 1 185 ? 0.237 -9.499 -1.533 1.00 89.69 185 PHE A CA 1
ATOM 1540 C C . PHE A 1 185 ? 1.403 -10.426 -1.156 1.00 89.69 185 PHE A C 1
ATOM 1542 O O . PHE A 1 185 ? 2.488 -10.342 -1.738 1.00 89.69 185 PHE A O 1
ATOM 1549 N N . ALA A 1 186 ? 1.195 -11.347 -0.211 1.00 90.12 186 ALA A N 1
ATOM 1550 C CA . ALA A 1 186 ? 2.184 -12.361 0.146 1.00 90.12 186 ALA A CA 1
ATOM 1551 C C . ALA A 1 186 ? 2.437 -13.342 -1.007 1.00 90.12 186 ALA A C 1
ATOM 1553 O O . ALA A 1 186 ? 3.593 -13.654 -1.296 1.00 90.12 186 ALA A O 1
ATOM 1554 N N . LEU A 1 187 ? 1.380 -13.782 -1.698 1.00 91.00 187 LEU A N 1
ATOM 1555 C CA . LEU A 1 187 ? 1.488 -14.646 -2.873 1.00 91.00 187 LEU A CA 1
ATOM 1556 C C . LEU A 1 187 ? 2.267 -13.958 -4.002 1.00 91.00 187 LEU A C 1
ATOM 1558 O O . LEU A 1 187 ? 3.195 -14.550 -4.550 1.00 91.00 187 LEU A O 1
ATOM 1562 N N . PHE A 1 188 ? 1.946 -12.695 -4.298 1.00 89.19 188 PHE A N 1
ATOM 1563 C CA . PHE A 1 188 ? 2.670 -11.874 -5.268 1.00 89.19 188 PHE A CA 1
ATOM 1564 C C . PHE A 1 188 ? 4.165 -11.800 -4.933 1.00 89.19 188 PHE A C 1
ATOM 1566 O O . PHE A 1 188 ? 5.006 -12.082 -5.786 1.00 89.19 188 PHE A O 1
ATOM 1573 N N . ASN A 1 189 ? 4.514 -11.497 -3.678 1.00 87.62 189 ASN A N 1
ATOM 1574 C CA . ASN A 1 189 ? 5.910 -11.424 -3.244 1.00 87.62 189 ASN A CA 1
ATOM 1575 C C . ASN A 1 189 ? 6.624 -12.783 -3.322 1.00 87.62 189 ASN A C 1
ATOM 1577 O O . ASN A 1 189 ? 7.791 -12.837 -3.710 1.00 87.62 189 ASN A O 1
ATOM 1581 N N . ALA A 1 190 ? 5.944 -13.882 -2.984 1.00 88.75 190 ALA A N 1
ATOM 1582 C CA . ALA A 1 190 ? 6.506 -15.225 -3.094 1.00 88.75 190 ALA A CA 1
ATOM 1583 C C . ALA A 1 190 ? 6.834 -15.580 -4.554 1.00 88.75 190 ALA A C 1
ATOM 1585 O O . ALA A 1 190 ? 7.949 -16.014 -4.845 1.00 88.75 190 ALA A O 1
ATOM 1586 N N . LEU A 1 191 ? 5.904 -15.321 -5.478 1.00 87.88 191 LEU A N 1
ATOM 1587 C CA . LEU A 1 191 ? 6.102 -15.545 -6.912 1.00 87.88 191 LEU A CA 1
ATOM 1588 C C . LEU A 1 191 ? 7.191 -14.629 -7.491 1.00 87.88 191 LEU A C 1
ATOM 1590 O O . LEU A 1 191 ? 8.062 -15.091 -8.229 1.00 87.88 191 LEU A O 1
ATOM 1594 N N . ALA A 1 192 ? 7.197 -13.348 -7.115 1.00 86.31 192 ALA A N 1
ATOM 1595 C CA . ALA A 1 192 ? 8.215 -12.394 -7.545 1.00 86.31 192 ALA A CA 1
ATOM 1596 C C . ALA A 1 192 ? 9.619 -12.801 -7.068 1.00 86.31 192 ALA A C 1
ATOM 1598 O O . ALA A 1 192 ? 10.583 -12.700 -7.826 1.00 86.31 192 ALA A O 1
ATOM 1599 N N . ASN A 1 193 ? 9.752 -13.299 -5.836 1.00 86.62 193 ASN A N 1
ATOM 1600 C CA . ASN A 1 193 ? 11.031 -13.784 -5.318 1.00 86.62 193 ASN A CA 1
ATOM 1601 C C . ASN A 1 193 ? 11.467 -15.094 -5.972 1.00 86.62 193 ASN A C 1
ATOM 1603 O O . ASN A 1 193 ? 12.647 -15.239 -6.282 1.00 86.62 193 ASN A O 1
ATOM 1607 N N . PHE A 1 194 ? 10.531 -16.003 -6.250 1.00 87.94 194 PHE A N 1
ATOM 1608 C CA . PHE A 1 194 ? 10.818 -17.213 -7.017 1.00 87.94 194 PHE A CA 1
ATOM 1609 C C . PHE A 1 194 ? 11.367 -16.883 -8.414 1.00 87.94 194 PHE A C 1
ATOM 1611 O O . PHE A 1 194 ? 12.373 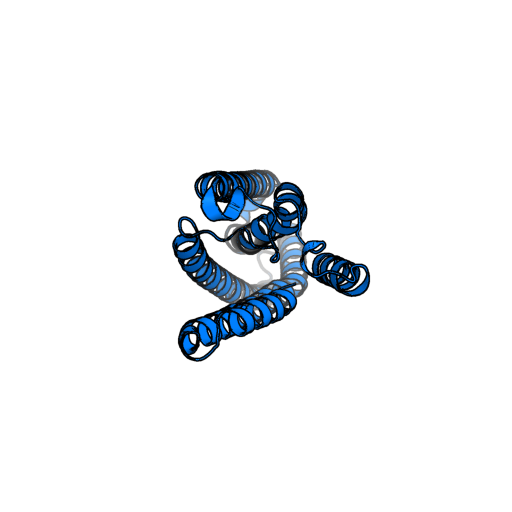-17.455 -8.831 1.00 87.94 194 PHE A O 1
ATOM 1618 N N . LEU A 1 195 ? 10.776 -15.910 -9.117 1.00 86.31 195 LEU A N 1
ATOM 1619 C CA . LEU A 1 195 ? 11.307 -15.454 -10.405 1.00 86.31 195 LEU A CA 1
ATOM 1620 C C . LEU A 1 195 ? 12.684 -14.805 -10.291 1.00 86.31 195 LEU A C 1
ATOM 1622 O O . LEU A 1 195 ? 13.541 -15.052 -11.133 1.00 86.31 195 LEU A O 1
ATOM 1626 N N . ARG A 1 196 ? 12.900 -13.961 -9.276 1.00 83.81 196 ARG A N 1
ATOM 1627 C CA . ARG A 1 196 ? 14.199 -13.304 -9.057 1.00 83.81 196 ARG A CA 1
ATOM 1628 C C . ARG A 1 196 ? 15.301 -14.318 -8.771 1.00 83.81 196 ARG A C 1
ATOM 1630 O O . ARG A 1 196 ? 16.414 -14.120 -9.242 1.00 83.81 196 ARG A O 1
ATOM 1637 N N . TYR A 1 197 ? 14.990 -15.379 -8.027 1.00 87.25 197 TYR A N 1
ATOM 1638 C CA . TYR A 1 197 ? 15.937 -16.449 -7.719 1.00 87.25 197 TYR A CA 1
ATOM 1639 C C . TYR A 1 197 ? 16.352 -17.225 -8.975 1.00 87.25 197 TYR A C 1
ATOM 1641 O O . TYR A 1 197 ? 17.533 -17.457 -9.189 1.00 87.25 197 TYR A O 1
ATOM 1649 N N . ASN A 1 198 ? 15.397 -17.533 -9.853 1.00 86.31 198 ASN A N 1
ATOM 1650 C CA . ASN A 1 198 ? 15.645 -18.270 -11.096 1.00 86.31 198 ASN A CA 1
ATOM 1651 C C . ASN A 1 198 ? 15.992 -17.356 -12.288 1.00 86.31 198 ASN A C 1
ATOM 1653 O O . ASN A 1 198 ? 15.898 -17.768 -13.445 1.00 86.31 198 ASN A O 1
ATOM 1657 N N . ARG A 1 199 ? 16.348 -16.090 -12.038 1.00 79.88 199 ARG A N 1
ATOM 1658 C CA . ARG A 1 199 ? 16.578 -15.097 -13.098 1.00 79.88 199 ARG A CA 1
ATOM 1659 C C . ARG A 1 199 ? 17.675 -15.525 -14.071 1.00 79.88 199 ARG A C 1
ATOM 1661 O O . ARG A 1 199 ? 17.563 -15.218 -15.249 1.00 79.88 199 ARG A O 1
ATOM 1668 N N . ASP A 1 200 ? 18.706 -16.211 -13.591 1.00 80.19 200 ASP A N 1
ATOM 1669 C CA . ASP A 1 200 ? 19.838 -16.623 -14.427 1.00 80.19 200 ASP A CA 1
ATOM 1670 C C . ASP A 1 200 ? 19.471 -17.776 -15.380 1.00 80.19 200 ASP A C 1
ATOM 1672 O O . ASP A 1 200 ? 20.084 -17.928 -16.436 1.00 80.19 200 ASP A O 1
ATOM 1676 N N . GLU A 1 201 ? 18.432 -18.549 -15.048 1.00 82.19 201 GLU A N 1
ATOM 1677 C CA . GLU A 1 201 ? 17.903 -19.631 -15.887 1.00 82.19 201 GLU A CA 1
ATOM 1678 C C . GLU A 1 201 ? 16.890 -19.113 -16.920 1.00 82.19 201 GLU A C 1
ATOM 1680 O O . GLU A 1 201 ? 16.821 -19.604 -18.050 1.00 82.19 201 GLU A O 1
ATOM 1685 N N . TYR A 1 202 ? 16.110 -18.091 -16.555 1.00 73.62 202 TYR A N 1
ATOM 1686 C CA . TYR A 1 202 ? 15.132 -17.470 -17.442 1.00 73.62 202 TYR A CA 1
ATOM 1687 C C . TYR A 1 202 ? 15.769 -16.336 -18.249 1.00 73.62 202 TYR A C 1
ATOM 1689 O O . TYR A 1 202 ? 16.083 -15.272 -17.722 1.00 73.62 202 TYR A O 1
ATOM 1697 N N . GLY A 1 203 ? 15.879 -16.507 -19.571 1.00 74.44 203 GLY A N 1
ATOM 1698 C CA . GLY A 1 203 ? 16.303 -15.421 -20.462 1.00 74.44 203 GLY A CA 1
ATOM 1699 C C . GLY A 1 203 ? 15.511 -14.116 -20.219 1.00 74.44 203 GLY A C 1
ATOM 1700 O O . GLY A 1 203 ? 14.333 -14.165 -19.845 1.00 74.44 203 GLY A O 1
ATOM 1701 N N . PRO A 1 204 ? 16.108 -12.932 -20.461 1.00 71.88 204 PRO A N 1
ATOM 1702 C CA . PRO A 1 204 ? 15.571 -11.639 -20.012 1.00 71.88 204 PRO A CA 1
ATOM 1703 C C . PRO A 1 204 ? 14.144 -11.356 -20.505 1.00 71.88 204 PRO A C 1
ATOM 1705 O O . PRO A 1 204 ? 13.343 -10.768 -19.782 1.00 71.88 204 PRO A O 1
ATOM 1708 N N . LEU A 1 205 ? 13.795 -11.830 -21.704 1.00 67.25 205 LEU A N 1
ATOM 1709 C CA . LEU A 1 205 ? 12.458 -11.681 -22.280 1.00 67.25 205 LEU A CA 1
ATOM 1710 C C . LEU A 1 205 ? 11.393 -12.513 -21.540 1.00 67.25 205 LEU A C 1
ATOM 1712 O O . LEU A 1 205 ? 10.275 -12.048 -21.318 1.00 67.25 205 LEU A O 1
ATOM 1716 N N . VAL A 1 206 ? 11.744 -13.742 -21.147 1.00 74.06 206 VAL A N 1
ATOM 1717 C CA . VAL A 1 206 ? 10.858 -14.644 -20.394 1.00 74.06 206 VAL A CA 1
ATOM 1718 C C . VAL A 1 206 ? 10.666 -14.106 -18.983 1.00 74.06 206 VAL A C 1
ATOM 1720 O O . VAL A 1 206 ? 9.539 -14.068 -18.492 1.00 74.06 206 VAL A O 1
ATOM 1723 N N . TYR A 1 207 ? 11.736 -13.607 -18.366 1.00 75.25 207 TYR A N 1
ATOM 1724 C CA . TYR A 1 207 ? 11.677 -12.975 -17.055 1.00 75.25 207 TYR A CA 1
ATOM 1725 C C . TYR A 1 207 ? 10.708 -11.781 -17.033 1.00 75.25 207 TYR A C 1
ATOM 1727 O O . TYR A 1 207 ? 9.806 -11.753 -16.197 1.00 75.25 207 TYR A O 1
ATOM 1735 N N . VAL A 1 208 ? 10.830 -10.837 -17.978 1.00 70.69 208 VAL A N 1
ATOM 1736 C CA . VAL A 1 208 ? 9.958 -9.645 -18.032 1.00 70.69 208 VAL A CA 1
ATOM 1737 C C . VAL A 1 208 ? 8.493 -10.031 -18.249 1.00 70.69 208 VAL A C 1
ATOM 1739 O O . VAL A 1 208 ? 7.638 -9.596 -17.483 1.00 70.69 208 VAL A O 1
ATOM 1742 N N . ARG A 1 209 ? 8.197 -10.917 -19.212 1.00 71.25 209 ARG A N 1
ATOM 1743 C CA . ARG A 1 209 ? 6.818 -11.376 -19.466 1.00 71.25 209 ARG A CA 1
ATOM 1744 C C . ARG A 1 209 ? 6.202 -12.101 -18.274 1.00 71.25 209 ARG A C 1
ATOM 1746 O O . ARG A 1 209 ? 5.029 -11.903 -17.968 1.00 71.25 209 ARG A O 1
ATOM 1753 N N . THR A 1 210 ? 6.977 -12.947 -17.599 1.00 74.19 210 THR A N 1
ATOM 1754 C CA . THR A 1 210 ? 6.469 -13.703 -16.444 1.00 74.19 210 THR A CA 1
ATOM 1755 C C . THR A 1 210 ? 6.246 -12.778 -15.249 1.00 74.19 210 THR A C 1
ATOM 1757 O O . THR A 1 210 ? 5.265 -12.931 -14.526 1.00 74.19 210 THR A O 1
ATOM 1760 N N . TYR A 1 211 ? 7.103 -11.767 -15.076 1.00 74.69 211 TYR A N 1
ATOM 1761 C CA . TYR A 1 211 ? 6.936 -10.741 -14.051 1.00 74.69 211 TYR A CA 1
ATOM 1762 C C . TYR A 1 211 ? 5.691 -9.877 -14.303 1.00 74.69 211 TYR A C 1
ATOM 1764 O O . TYR A 1 211 ? 4.893 -9.675 -13.390 1.00 74.69 211 TYR A O 1
ATOM 1772 N N . GLU A 1 212 ? 5.461 -9.426 -15.540 1.00 69.94 212 GLU A N 1
ATOM 1773 C CA . GLU A 1 212 ? 4.224 -8.728 -15.924 1.00 69.94 212 GLU A CA 1
ATOM 1774 C C . GLU A 1 212 ? 2.983 -9.597 -15.667 1.00 69.94 212 GLU A C 1
ATOM 1776 O O . GLU A 1 212 ? 2.014 -9.125 -15.074 1.00 69.94 212 GLU A O 1
ATOM 1781 N N . GLY A 1 213 ? 3.044 -10.889 -16.008 1.00 69.31 213 GLY A N 1
ATOM 1782 C CA . GLY A 1 213 ? 1.979 -11.852 -15.718 1.00 69.31 213 GLY A CA 1
ATOM 1783 C C . GLY A 1 213 ? 1.657 -11.980 -14.225 1.00 69.31 213 GLY A C 1
ATOM 1784 O O . GLY A 1 213 ? 0.490 -12.009 -13.849 1.00 69.31 213 GLY A O 1
ATOM 1785 N N . ILE A 1 214 ? 2.671 -11.993 -13.357 1.00 74.00 214 ILE A N 1
ATOM 1786 C CA . ILE A 1 214 ? 2.479 -12.011 -11.896 1.00 74.00 214 ILE A CA 1
ATOM 1787 C C . ILE A 1 214 ? 1.922 -10.678 -11.391 1.00 74.00 214 ILE A C 1
ATOM 1789 O O . ILE A 1 214 ? 1.123 -10.658 -10.459 1.00 74.00 214 ILE A O 1
ATOM 1793 N N . THR A 1 215 ? 2.300 -9.565 -12.016 1.00 68.75 215 THR A N 1
ATOM 1794 C CA . THR A 1 215 ? 1.805 -8.235 -11.634 1.00 68.75 215 THR A CA 1
ATOM 1795 C C . THR A 1 215 ? 0.302 -8.110 -11.901 1.00 68.75 215 THR A C 1
ATOM 1797 O O . THR A 1 215 ? -0.409 -7.507 -11.104 1.00 68.75 215 THR A O 1
ATOM 1800 N N . LEU A 1 216 ? -0.219 -8.794 -12.927 1.00 65.69 216 LEU A N 1
ATOM 1801 C CA . LEU A 1 216 ? -1.662 -8.900 -13.180 1.00 65.69 216 LEU A CA 1
ATOM 1802 C C . LEU A 1 216 ? -2.438 -9.647 -12.083 1.00 65.69 216 LEU A C 1
ATOM 1804 O O . LEU A 1 216 ? -3.636 -9.426 -11.958 1.00 65.69 216 LEU A O 1
ATOM 1808 N N . VAL A 1 217 ? -1.787 -10.511 -11.295 1.00 64.75 217 VAL A N 1
ATOM 1809 C CA . VAL A 1 217 ? -2.418 -11.234 -10.170 1.00 64.75 217 VAL A CA 1
ATOM 1810 C C . VAL A 1 217 ? -2.609 -10.324 -8.948 1.00 64.75 217 VAL A C 1
ATOM 1812 O O . VAL A 1 217 ? -3.424 -10.622 -8.081 1.00 64.75 217 VAL A O 1
ATOM 1815 N N . ASN A 1 218 ? -1.864 -9.217 -8.873 1.00 55.25 218 ASN A N 1
ATOM 1816 C CA . ASN A 1 218 ? -1.881 -8.266 -7.758 1.00 55.25 218 ASN A CA 1
ATOM 1817 C C . ASN A 1 218 ? -2.850 -7.080 -7.975 1.00 55.25 218 ASN A C 1
ATOM 1819 O O . ASN A 1 218 ? -2.837 -6.135 -7.187 1.00 55.25 218 ASN A O 1
ATOM 1823 N N . ILE A 1 219 ? -3.650 -7.113 -9.051 1.00 50.84 219 ILE A N 1
ATOM 1824 C CA . ILE A 1 219 ? -4.711 -6.139 -9.377 1.00 50.84 219 ILE A CA 1
ATOM 1825 C C . ILE A 1 219 ? -6.064 -6.738 -8.999 1.00 50.84 219 ILE A C 1
ATOM 1827 O O . ILE A 1 219 ? -6.871 -6.007 -8.385 1.00 50.84 219 ILE A O 1
#

Radius of gyration: 22.59 Å; chains: 1; bounding box: 46×34×75 Å

Sequence (219 aa):
MVEAVINFIVLFTYSNPCDCLTQVWLVYLIRMPEYIYYLGSPLFHFAIMIERVLATVYVKIYEKQGKLFGVISTIIVWLLNLMFGLYIYITTQMDTDTFGHPMVYLILTTKYNSQILIYLNYILLFLVICVAIADYYLIVRNRKIKLNFFNSTTNYSLSKSYQSKQNILLMRIIFPLDFSYSFVFALFNALANFLRYNRDEYGPLVYVRTYEGITLVNI

InterPro domains:
  IPR019408 7TM GPCR, serpentine receptor class ab (Srab) [PF10292] (15-195)
  IPR053286 Nematode receptor-like srab [PTHR46561] (4-195)

Secondary structure (DSSP, 8-state):
-HHHHHHHHHHHH-SSGGGGPBPHHHHHHHHHHHHHHHHHHHHHHHHHHHHHHHHHH-HHHHHHHTTHHHHHHHHHHHHHHHHHHHHHHHHHHT-HHHHTS-BSS-----TTTHHHHHHHHHHHHHHHHHHHHHHHHHHHHHHHHHHHHHH-TTS--HHHHHHHHHHHHHHHHHHHHHHHHHHHHHHHHHHHHHHHHTTTTS-HHHHHHHHHHHHGGG-

Organism: Meloidogyne enterolobii (NCBI:txid390850)